Protein AF-A0A2E1NWL7-F1 (afdb_monomer)

Mean predicted aligned error: 21.28 Å

Foldseek 3Di:
DDDVVVVVVPCVPVVDDPVVPVPVVVVVVVVVVVVVVVVVVVVVVVVVVVPDPPPPPPPPPPPPPCPPDPPCVVVVVCPPHDPPDDPPPPPVPAAADPFQKAFADWDDDPDLQRGWTWIAHPVRDTDIDGAQDADPPGWGFHDTDDFWTWIHDVNGIHIYGHDPPPPPPCVPPPPDPPDPVVVVVVVVVVVVVVVVVVVD

Structure (mmCIF, N/CA/C/O backbone):
data_AF-A0A2E1NWL7-F1
#
_entry.id   AF-A0A2E1NWL7-F1
#
loop_
_atom_site.group_PDB
_atom_site.id
_atom_site.type_symbol
_atom_site.label_atom_id
_atom_site.label_alt_id
_atom_site.label_comp_id
_atom_site.label_asym_id
_atom_site.label_entity_id
_atom_site.label_seq_id
_atom_site.pdbx_PDB_ins_code
_atom_site.Cartn_x
_atom_site.Cartn_y
_atom_site.Cartn_z
_atom_site.occupancy
_atom_site.B_iso_or_equiv
_atom_site.auth_seq_id
_atom_site.auth_comp_id
_atom_site.auth_asym_id
_atom_site.auth_atom_id
_atom_site.pdbx_PDB_model_num
ATOM 1 N N . MET A 1 1 ? 110.810 1.310 67.407 1.00 57.12 1 MET A N 1
ATOM 2 C CA . MET A 1 1 ? 109.348 1.532 67.497 1.00 57.12 1 MET A CA 1
ATOM 3 C C . MET A 1 1 ? 109.104 3.031 67.416 1.00 57.12 1 MET A C 1
ATOM 5 O O . MET A 1 1 ? 109.168 3.708 68.427 1.00 57.12 1 MET A O 1
ATOM 9 N N . SER A 1 2 ? 109.014 3.578 66.203 1.00 58.03 2 SER A N 1
ATOM 10 C CA . SER A 1 2 ? 109.292 5.006 65.992 1.00 58.03 2 SER A CA 1
ATOM 11 C C . SER A 1 2 ? 108.093 5.721 65.377 1.00 58.03 2 SER A C 1
ATOM 13 O O . SER A 1 2 ? 107.666 5.340 64.290 1.00 58.03 2 SER A O 1
ATOM 15 N N . MET A 1 3 ? 107.551 6.682 66.140 1.00 54.31 3 MET A N 1
ATOM 16 C CA . MET A 1 3 ? 106.538 7.743 65.927 1.00 54.31 3 MET A CA 1
ATOM 17 C C . MET A 1 3 ? 105.373 7.523 64.939 1.00 54.31 3 MET A C 1
ATOM 19 O O . MET A 1 3 ? 104.227 7.820 65.266 1.00 54.31 3 MET A O 1
ATOM 23 N N . LYS A 1 4 ? 105.619 6.932 63.770 1.00 65.56 4 LYS A N 1
ATOM 24 C CA . LYS A 1 4 ? 104.623 6.602 62.740 1.00 65.56 4 LYS A CA 1
ATOM 25 C C . LYS A 1 4 ? 103.539 5.649 63.252 1.00 65.56 4 LYS A C 1
ATOM 27 O O . LYS A 1 4 ? 102.372 5.818 62.926 1.00 65.56 4 LYS A O 1
ATOM 32 N N . VAL A 1 5 ? 103.900 4.693 64.113 1.00 70.38 5 VAL A N 1
ATOM 33 C CA . VAL A 1 5 ? 102.949 3.710 64.676 1.00 70.38 5 VAL A CA 1
ATOM 34 C C . VAL A 1 5 ? 102.124 4.299 65.831 1.00 70.38 5 VAL A C 1
ATOM 36 O O . VAL A 1 5 ? 100.993 3.873 66.052 1.00 70.38 5 VAL A O 1
ATOM 39 N N . LEU A 1 6 ? 102.647 5.315 66.532 1.00 63.22 6 LEU A N 1
ATOM 40 C CA . LEU A 1 6 ? 101.901 6.053 67.556 1.00 63.22 6 LEU A CA 1
ATOM 41 C C . LEU A 1 6 ? 100.910 7.038 66.907 1.00 63.22 6 LEU A C 1
ATOM 43 O O . LEU A 1 6 ? 99.765 7.104 67.342 1.00 63.22 6 LEU A O 1
ATOM 47 N N . MET A 1 7 ? 101.291 7.690 65.799 1.00 67.25 7 MET A N 1
ATOM 48 C CA . MET A 1 7 ? 100.382 8.526 64.999 1.00 67.25 7 MET A CA 1
ATOM 49 C C . MET A 1 7 ? 99.270 7.728 64.308 1.00 67.25 7 MET A C 1
ATOM 51 O O . MET A 1 7 ? 98.129 8.184 64.267 1.00 67.25 7 MET A O 1
ATOM 55 N N . LEU A 1 8 ? 99.553 6.508 63.838 1.00 66.19 8 LEU A N 1
ATOM 56 C CA . LEU A 1 8 ? 98.528 5.660 63.218 1.00 66.19 8 LEU A CA 1
ATOM 57 C C . LEU A 1 8 ? 97.475 5.182 64.234 1.00 66.19 8 LEU A C 1
ATOM 59 O O . LEU A 1 8 ? 96.308 5.009 63.889 1.00 66.19 8 LEU A O 1
ATOM 63 N N . LYS A 1 9 ? 97.870 5.032 65.507 1.00 65.69 9 LYS A N 1
ATOM 64 C CA . LYS A 1 9 ? 96.957 4.710 66.615 1.00 65.69 9 LYS A CA 1
ATOM 65 C C . LYS A 1 9 ? 96.153 5.919 67.115 1.00 65.69 9 LYS A C 1
ATOM 67 O O . LYS A 1 9 ? 95.132 5.717 67.767 1.00 65.69 9 LYS A O 1
ATOM 72 N N . GLN A 1 10 ? 96.574 7.151 66.809 1.00 60.97 10 GLN A N 1
ATOM 73 C CA . GLN A 1 10 ? 95.973 8.367 67.365 1.00 60.97 10 GLN A CA 1
ATOM 74 C C . GLN A 1 10 ? 94.801 8.946 66.547 1.00 60.97 10 GLN A C 1
ATOM 76 O O . GLN A 1 10 ? 93.955 9.595 67.151 1.00 60.97 10 GLN A O 1
ATOM 81 N N . LEU A 1 11 ? 94.653 8.684 65.237 1.00 53.28 11 LEU A N 1
ATOM 82 C CA . LEU A 1 11 ? 93.535 9.265 64.449 1.00 53.28 11 LEU A CA 1
ATOM 83 C C . LEU A 1 11 ? 92.589 8.259 63.783 1.00 53.28 11 LEU A C 1
ATOM 85 O O . LEU A 1 11 ? 91.504 8.633 63.351 1.00 53.28 11 LEU A O 1
ATOM 89 N N . LEU A 1 12 ? 92.863 6.958 63.890 1.00 60.34 12 LEU A N 1
ATOM 90 C CA . LEU A 1 12 ? 91.803 5.951 63.735 1.00 60.34 12 LEU A CA 1
ATOM 91 C C . LEU A 1 12 ? 90.669 6.137 64.779 1.00 60.34 12 LEU A C 1
ATOM 93 O O . LEU A 1 12 ? 89.575 5.610 64.614 1.00 60.34 12 LEU A O 1
ATOM 97 N N . LYS A 1 13 ? 90.906 6.931 65.838 1.00 57.69 13 LYS A N 1
ATOM 98 C CA . LYS A 1 13 ? 89.946 7.264 66.904 1.00 57.69 13 LYS A CA 1
ATOM 99 C C . LYS A 1 13 ? 89.020 8.456 66.589 1.00 57.69 13 LYS A C 1
ATOM 101 O O . LYS A 1 13 ? 88.170 8.771 67.416 1.00 57.69 13 LYS A O 1
ATOM 106 N N . LEU A 1 14 ? 89.144 9.096 65.418 1.00 45.41 14 LEU A N 1
ATOM 107 C CA . LEU A 1 14 ? 88.197 10.130 64.957 1.00 45.41 14 LEU A CA 1
ATOM 108 C C . LEU A 1 14 ? 87.203 9.631 63.893 1.00 45.41 14 LEU A C 1
ATOM 110 O O . LEU A 1 14 ? 86.479 10.416 63.291 1.00 45.41 14 LEU A O 1
ATOM 114 N N . ILE A 1 15 ? 87.085 8.312 63.733 1.00 49.25 15 ILE A N 1
ATOM 115 C CA . ILE A 1 15 ? 85.848 7.653 63.293 1.00 49.25 15 ILE A CA 1
ATOM 116 C C . ILE A 1 15 ? 84.923 7.673 64.521 1.00 49.25 15 ILE A C 1
ATOM 118 O O . ILE A 1 15 ? 84.842 6.709 65.276 1.00 49.25 15 ILE A O 1
ATOM 122 N N . GLY A 1 16 ? 84.382 8.851 64.843 1.00 53.44 16 GLY A N 1
ATOM 123 C CA . GLY A 1 16 ? 83.996 9.135 66.228 1.00 53.44 16 GLY A CA 1
ATOM 124 C C . GLY A 1 16 ? 82.929 10.193 66.450 1.00 53.44 16 GLY A C 1
ATOM 125 O O . GLY A 1 16 ? 82.696 10.536 67.597 1.00 53.44 16 GLY A O 1
ATOM 126 N N . THR A 1 17 ? 82.243 10.659 65.412 1.00 53.44 17 THR A N 1
ATOM 127 C CA . THR A 1 17 ? 80.851 11.114 65.513 1.00 53.44 17 THR A CA 1
ATOM 128 C C . THR A 1 17 ? 80.162 10.718 64.220 1.00 53.44 17 THR A C 1
ATOM 130 O O . THR A 1 17 ? 80.053 11.467 63.255 1.00 53.44 17 THR A O 1
ATOM 133 N N . ALA A 1 18 ? 79.646 9.489 64.228 1.00 53.81 18 ALA A N 1
ATOM 134 C CA . ALA A 1 18 ? 78.371 9.243 63.588 1.00 53.81 18 ALA A CA 1
ATOM 135 C C . ALA A 1 18 ? 77.470 10.432 63.942 1.00 53.81 18 ALA A C 1
ATOM 137 O O . ALA A 1 18 ? 77.287 10.721 65.131 1.00 53.81 18 ALA A O 1
ATOM 138 N N . SER A 1 19 ? 76.959 11.152 62.943 1.00 54.25 19 SER A N 1
ATOM 139 C CA . SER A 1 19 ? 75.862 12.074 63.184 1.00 54.25 19 SER A CA 1
ATOM 140 C C . SER A 1 19 ? 74.706 11.218 63.707 1.00 54.25 19 SER A C 1
ATOM 142 O O . SER A 1 19 ? 73.936 10.648 62.937 1.00 54.25 19 SER A O 1
ATOM 144 N N . ARG A 1 20 ? 74.627 11.075 65.038 1.00 60.16 20 ARG A N 1
ATOM 145 C CA . ARG A 1 20 ? 73.576 10.406 65.827 1.00 60.16 20 ARG A CA 1
ATOM 146 C C . ARG A 1 20 ? 72.255 11.176 65.756 1.00 60.16 20 ARG A C 1
ATOM 148 O O . ARG A 1 20 ? 71.522 11.289 66.726 1.00 60.16 20 ARG A O 1
ATOM 155 N N . GLN A 1 21 ? 71.977 11.738 64.595 1.00 61.88 21 GLN A N 1
ATOM 156 C CA . GLN A 1 21 ? 70.706 12.302 64.224 1.00 61.88 21 GLN A CA 1
ATOM 157 C C . GLN A 1 21 ? 70.341 11.542 62.948 1.00 61.88 21 GLN A C 1
ATOM 159 O O . GLN A 1 21 ? 70.712 11.988 61.858 1.00 61.88 21 GLN A O 1
ATOM 164 N N . PRO A 1 22 ? 69.676 10.368 63.055 1.00 63.28 22 PRO A N 1
ATOM 165 C CA . PRO A 1 22 ? 69.203 9.632 61.877 1.00 63.28 22 PRO A CA 1
ATOM 166 C C . PRO A 1 22 ? 68.381 10.541 60.953 1.00 63.28 22 PRO A C 1
ATOM 168 O O . PRO A 1 22 ? 68.328 10.317 59.752 1.00 63.28 22 PRO A O 1
ATOM 171 N N . VAL A 1 23 ? 67.832 11.621 61.512 1.00 69.38 23 VAL A N 1
ATOM 172 C CA . VAL A 1 23 ? 67.105 12.688 60.835 1.00 69.38 23 VAL A CA 1
ATOM 173 C C . VAL A 1 23 ? 67.876 13.315 59.664 1.00 69.38 23 VAL A C 1
ATOM 175 O O . VAL A 1 23 ? 67.283 13.449 58.604 1.00 69.38 23 VAL A O 1
ATOM 178 N N . PHE A 1 24 ? 69.168 13.661 59.772 1.00 68.69 24 PHE A N 1
ATOM 179 C CA . PHE A 1 24 ? 69.880 14.320 58.653 1.00 68.69 24 PHE A CA 1
ATOM 180 C C . PHE A 1 24 ? 70.254 13.353 57.526 1.00 68.69 24 PHE A C 1
ATOM 182 O O . PHE A 1 24 ? 70.193 13.720 56.355 1.00 68.69 24 PHE A O 1
ATOM 189 N N . VAL A 1 25 ? 70.608 12.112 57.875 1.00 74.44 25 VAL A N 1
ATOM 190 C CA . VAL A 1 25 ? 70.906 11.050 56.899 1.00 74.44 25 VAL A CA 1
ATOM 191 C C . VAL A 1 25 ? 69.626 10.604 56.189 1.00 74.44 25 VAL A C 1
ATOM 193 O O . VAL A 1 25 ? 69.625 10.413 54.978 1.00 74.44 25 VAL A O 1
ATOM 196 N N . ALA A 1 26 ? 68.516 10.500 56.923 1.00 69.00 26 ALA A N 1
ATOM 197 C CA . ALA A 1 26 ? 67.206 10.233 56.343 1.00 69.00 26 ALA A CA 1
ATOM 198 C C . ALA A 1 26 ? 66.727 11.405 55.474 1.00 69.00 26 ALA A C 1
ATOM 200 O O . ALA A 1 26 ? 66.233 11.181 54.374 1.00 69.00 26 ALA A O 1
ATOM 201 N N . ALA A 1 27 ? 66.914 12.653 55.916 1.00 70.62 27 ALA A N 1
ATOM 202 C CA . ALA A 1 27 ? 66.517 13.832 55.151 1.00 70.62 27 ALA A CA 1
ATOM 203 C C . ALA A 1 27 ? 67.292 13.955 53.832 1.00 70.62 27 ALA A C 1
ATOM 205 O O . ALA A 1 27 ? 66.678 14.196 52.794 1.00 70.62 27 ALA A O 1
ATOM 206 N N . SER A 1 28 ? 68.613 13.738 53.831 1.00 73.00 28 SER A N 1
ATOM 207 C CA . SER A 1 28 ? 69.389 13.751 52.586 1.00 73.00 28 SER A CA 1
ATOM 208 C C . SER A 1 28 ? 68.983 12.601 51.661 1.00 73.00 28 SER A C 1
ATOM 210 O O . SER A 1 28 ? 68.765 12.839 50.475 1.00 73.00 28 SER A O 1
ATOM 212 N N . ALA A 1 29 ? 68.773 11.391 52.192 1.00 75.19 29 ALA A N 1
ATOM 213 C CA . ALA A 1 29 ? 68.279 10.254 51.414 1.00 75.19 29 ALA A CA 1
ATOM 214 C C . ALA A 1 29 ? 66.904 10.523 50.773 1.00 75.19 29 ALA A C 1
ATOM 216 O O . ALA A 1 29 ? 66.700 10.180 49.610 1.00 75.19 29 ALA A O 1
ATOM 217 N N . LEU A 1 30 ? 65.984 11.187 51.483 1.00 76.31 30 LEU A N 1
ATOM 218 C CA . LEU A 1 30 ? 64.675 11.583 50.948 1.00 76.31 30 LEU A CA 1
ATOM 219 C C . LEU A 1 30 ? 64.793 12.641 49.843 1.00 76.31 30 LEU A C 1
ATOM 221 O O . LEU A 1 30 ? 64.087 12.555 48.840 1.00 76.31 30 LEU A O 1
ATOM 225 N N . ILE A 1 31 ? 65.705 13.608 49.988 1.00 82.81 31 ILE A N 1
ATOM 226 C CA . ILE A 1 31 ? 65.960 14.621 48.954 1.00 82.81 31 ILE A CA 1
ATOM 227 C C . ILE A 1 31 ? 66.545 13.963 47.700 1.00 82.81 31 ILE A C 1
ATOM 229 O O . ILE A 1 31 ? 66.060 14.226 46.602 1.00 82.81 31 ILE A O 1
ATOM 233 N N . PHE A 1 32 ? 67.525 13.065 47.846 1.00 83.44 32 PHE A N 1
ATOM 234 C CA . PHE A 1 32 ? 68.094 12.329 46.712 1.00 83.44 32 PHE A CA 1
ATOM 235 C C . PHE A 1 32 ? 67.070 11.408 46.044 1.00 83.44 32 PHE A C 1
ATOM 237 O O . PHE A 1 32 ? 67.026 11.346 44.817 1.00 83.44 32 PHE A O 1
ATOM 244 N N . ALA A 1 33 ? 66.213 10.737 46.818 1.00 79.75 33 ALA A N 1
ATOM 245 C CA . ALA A 1 33 ? 65.135 9.915 46.275 1.00 79.75 33 ALA A CA 1
ATOM 246 C C . ALA A 1 33 ? 64.114 10.760 45.496 1.00 79.75 33 ALA A C 1
ATOM 248 O O . ALA A 1 33 ? 63.728 10.384 44.392 1.00 79.75 33 ALA A O 1
ATOM 249 N N . SER A 1 34 ? 63.733 11.926 46.026 1.00 80.88 34 SER A N 1
ATOM 250 C CA . SER A 1 34 ? 62.822 12.861 45.357 1.00 80.88 34 SER A CA 1
ATOM 251 C C . SER A 1 34 ? 63.426 13.429 44.069 1.00 80.88 34 SER A C 1
ATOM 253 O O . SER A 1 34 ? 62.772 13.439 43.025 1.00 80.88 34 SER A O 1
ATOM 255 N N . PHE A 1 35 ? 64.705 13.820 44.097 1.00 88.75 35 PHE A N 1
ATOM 256 C CA . PHE A 1 35 ? 65.419 14.273 42.901 1.00 88.75 35 PHE A CA 1
ATOM 257 C C . PHE A 1 35 ? 65.552 13.163 41.857 1.00 88.75 35 PHE A C 1
ATOM 259 O O . PHE A 1 35 ? 65.316 13.416 40.680 1.00 88.75 35 PHE A O 1
ATOM 266 N N . SER A 1 36 ? 65.868 11.933 42.272 1.00 87.62 36 SER A N 1
ATOM 267 C CA . SER A 1 36 ? 65.961 10.776 41.375 1.00 87.62 36 SER A CA 1
ATOM 268 C C . SER A 1 36 ? 64.612 10.466 40.723 1.00 87.62 36 SER A C 1
ATOM 270 O O . SER A 1 36 ? 64.539 10.306 39.507 1.00 87.62 36 SER A O 1
ATOM 272 N N . LEU A 1 37 ? 63.525 10.489 41.502 1.00 87.31 37 LEU A N 1
ATOM 273 C CA . LEU A 1 37 ? 62.169 10.288 40.994 1.00 87.31 37 LEU A CA 1
ATOM 274 C C . LEU A 1 37 ? 61.764 11.397 40.015 1.00 87.31 37 LEU A C 1
ATOM 276 O O . LEU A 1 37 ? 61.209 11.107 38.961 1.00 87.31 37 LEU A O 1
ATOM 280 N N . THR A 1 38 ? 62.075 12.654 40.339 1.00 90.12 38 THR A N 1
ATOM 281 C CA . THR A 1 38 ? 61.726 13.810 39.501 1.00 90.12 38 THR A CA 1
ATOM 282 C C . THR A 1 38 ? 62.521 13.809 38.196 1.00 90.12 38 THR A C 1
ATOM 284 O O . THR A 1 38 ? 61.952 14.042 37.131 1.00 90.12 38 THR A O 1
ATOM 287 N N . LEU A 1 39 ? 63.819 13.490 38.251 1.00 89.69 39 LEU A N 1
ATOM 288 C CA . LEU A 1 39 ? 64.664 13.364 37.061 1.00 89.69 39 LEU A CA 1
ATOM 289 C C . LEU A 1 39 ? 64.223 12.184 36.186 1.00 89.69 39 LEU A C 1
ATOM 291 O O . LEU A 1 39 ? 64.127 12.330 34.969 1.00 89.69 39 LEU A O 1
ATOM 295 N N . TRP A 1 40 ? 63.897 11.040 36.791 1.00 88.06 40 TRP A N 1
ATOM 296 C CA . TRP A 1 40 ? 63.446 9.857 36.059 1.00 88.06 40 TRP A CA 1
ATOM 297 C C . TRP A 1 40 ? 62.065 10.065 35.415 1.00 88.06 40 TRP A C 1
ATOM 299 O O . TRP A 1 40 ? 61.882 9.776 34.233 1.00 88.06 40 TRP A O 1
ATOM 309 N N . ALA A 1 41 ? 61.117 10.662 36.144 1.00 86.75 41 ALA A N 1
ATOM 310 C CA . ALA A 1 41 ? 59.800 11.023 35.617 1.00 86.75 41 ALA A CA 1
ATOM 311 C C . ALA A 1 41 ? 59.882 12.105 34.526 1.00 86.75 41 ALA A C 1
ATOM 313 O O . ALA A 1 41 ? 59.137 12.049 33.549 1.00 86.75 41 ALA A O 1
ATOM 314 N N . GLY A 1 42 ? 60.809 13.061 34.654 1.00 87.06 42 GLY A N 1
ATOM 315 C CA . GLY A 1 42 ? 61.051 14.092 33.644 1.00 87.06 42 GLY A CA 1
ATOM 316 C C . GLY A 1 42 ? 61.527 13.520 32.306 1.00 87.06 42 GLY A C 1
ATOM 317 O O . GLY A 1 42 ? 61.066 13.965 31.257 1.00 87.06 42 GLY A O 1
ATOM 318 N N . ILE A 1 43 ? 62.385 12.493 32.329 1.00 87.94 43 ILE A N 1
ATOM 319 C CA . ILE A 1 43 ? 62.835 11.787 31.115 1.00 87.94 43 ILE A CA 1
ATOM 320 C C . ILE A 1 43 ? 61.658 11.079 30.428 1.00 87.94 43 ILE A C 1
ATOM 322 O O . ILE A 1 43 ? 61.518 11.164 29.207 1.00 87.94 43 ILE A O 1
ATOM 326 N N . LEU A 1 44 ? 60.773 10.440 31.203 1.00 86.62 44 LEU A N 1
ATOM 327 C CA . LEU A 1 44 ? 59.564 9.801 30.675 1.00 86.62 44 LEU A CA 1
ATOM 328 C C . LEU A 1 44 ? 58.629 10.845 30.044 1.00 86.62 44 LEU A C 1
ATOM 330 O O . LEU A 1 44 ? 58.210 10.686 28.897 1.00 86.62 44 LEU A O 1
ATOM 334 N N . LEU A 1 45 ? 58.376 11.955 30.741 1.00 85.50 45 LEU A N 1
ATOM 335 C CA . LEU A 1 45 ? 57.549 13.048 30.232 1.00 85.50 45 LEU A CA 1
ATOM 336 C C . LEU A 1 45 ? 58.108 13.611 28.917 1.00 85.50 45 LEU A C 1
ATOM 338 O O . LEU A 1 45 ? 57.357 13.766 27.959 1.00 85.50 45 LEU A O 1
ATOM 342 N N . LEU A 1 46 ? 59.418 13.866 28.840 1.00 85.12 46 LEU A N 1
ATOM 343 C CA . LEU A 1 46 ? 60.053 14.398 27.633 1.00 85.12 46 LEU A CA 1
ATOM 344 C C . LEU A 1 46 ? 59.969 13.415 26.454 1.00 85.12 46 LEU A C 1
ATOM 346 O O . LEU A 1 46 ? 59.735 13.841 25.323 1.00 85.12 46 LEU A O 1
ATOM 350 N N . SER A 1 47 ? 60.080 12.107 26.715 1.00 79.56 47 SER A N 1
ATOM 351 C CA . SER A 1 47 ? 59.895 11.075 25.686 1.00 79.56 47 SER A CA 1
ATOM 352 C C . SER A 1 47 ? 58.470 11.046 25.120 1.00 79.56 47 SER A C 1
ATOM 354 O O . SER A 1 47 ? 58.307 10.820 23.926 1.00 79.56 47 SER A O 1
ATOM 356 N N . ALA A 1 48 ? 57.450 11.362 25.928 1.00 79.50 48 ALA A N 1
ATOM 357 C CA . ALA A 1 48 ? 56.066 11.461 25.462 1.00 79.50 48 ALA A CA 1
ATOM 358 C C . ALA A 1 48 ? 55.835 12.691 24.567 1.00 79.50 48 ALA A C 1
ATOM 360 O O . ALA A 1 48 ? 55.092 12.602 23.595 1.00 79.50 48 ALA A O 1
ATOM 361 N N . MET A 1 49 ? 56.505 13.816 24.849 1.00 81.81 49 MET A N 1
ATOM 362 C CA . MET A 1 49 ? 56.440 15.013 23.992 1.00 81.81 49 MET A CA 1
ATOM 363 C C . MET A 1 49 ? 57.156 14.799 22.651 1.00 81.81 49 MET A C 1
ATOM 365 O O . MET A 1 49 ? 56.742 15.342 21.631 1.00 81.81 49 MET A O 1
ATOM 369 N N . ALA A 1 50 ? 58.243 14.021 22.659 1.00 79.62 50 ALA A N 1
ATOM 370 C CA . ALA A 1 50 ? 59.027 13.687 21.471 1.00 79.62 50 ALA A CA 1
ATOM 371 C C . ALA A 1 50 ? 58.488 12.465 20.706 1.00 79.62 50 ALA A C 1
ATOM 373 O O . ALA A 1 50 ? 58.989 12.151 19.624 1.00 79.62 50 ALA A O 1
ATOM 374 N N . TYR A 1 51 ? 57.469 11.781 21.239 1.00 79.00 51 TYR A N 1
ATOM 375 C CA . TYR A 1 51 ? 56.796 10.685 20.557 1.00 79.00 51 TYR A CA 1
ATOM 376 C C . TYR A 1 51 ? 55.913 11.248 19.444 1.00 79.00 51 TYR A C 1
ATOM 378 O O . TYR A 1 51 ? 54.709 11.454 19.590 1.00 79.00 51 TYR A O 1
ATOM 386 N N . THR A 1 52 ? 56.534 11.505 18.301 1.00 74.25 52 THR A N 1
ATOM 387 C CA . THR A 1 52 ? 55.795 11.568 17.047 1.00 74.25 52 THR A CA 1
ATOM 388 C C . THR A 1 52 ? 55.592 10.124 16.603 1.00 74.25 52 THR A C 1
ATOM 390 O O . THR A 1 52 ? 56.582 9.429 16.371 1.00 74.25 52 THR A O 1
ATOM 393 N N . PRO A 1 53 ? 54.351 9.604 16.548 1.00 74.12 53 PRO A N 1
ATOM 394 C CA . PRO A 1 53 ? 54.144 8.319 15.914 1.00 74.12 53 PRO A CA 1
ATOM 395 C C . PRO A 1 53 ? 54.595 8.491 14.469 1.00 74.12 53 PRO A C 1
ATOM 397 O O . PRO A 1 53 ? 54.060 9.332 13.740 1.00 74.12 53 PRO A O 1
ATOM 400 N N . GLU A 1 54 ? 55.594 7.716 14.066 1.00 61.84 54 GLU A N 1
ATOM 401 C CA . GLU A 1 54 ? 55.908 7.530 12.662 1.00 61.84 54 GLU A CA 1
ATOM 402 C C . GLU A 1 54 ? 54.704 6.795 12.068 1.00 61.84 54 GLU A C 1
ATOM 404 O O . GLU A 1 54 ? 54.623 5.569 12.041 1.00 61.84 54 GLU A O 1
ATOM 409 N N . ILE A 1 55 ? 53.673 7.565 11.698 1.00 63.75 55 ILE A N 1
ATOM 410 C CA . ILE A 1 55 ? 52.631 7.095 10.798 1.00 63.75 55 ILE A CA 1
ATOM 411 C C . ILE A 1 55 ? 53.435 6.674 9.581 1.00 63.75 55 ILE A C 1
ATOM 413 O O . ILE A 1 55 ? 53.981 7.551 8.908 1.00 63.75 55 ILE A O 1
ATOM 417 N N . ASN A 1 56 ? 53.563 5.365 9.355 1.00 65.88 56 ASN A N 1
ATOM 418 C CA . ASN A 1 56 ? 54.181 4.807 8.163 1.00 65.88 56 ASN A CA 1
ATOM 419 C C . ASN A 1 56 ? 53.342 5.255 6.963 1.00 65.88 56 ASN A C 1
ATOM 421 O O . ASN A 1 56 ? 52.478 4.537 6.464 1.00 65.88 56 ASN A O 1
ATOM 425 N N . ARG A 1 57 ? 53.539 6.505 6.550 1.00 61.78 57 ARG A N 1
ATOM 426 C CA . ARG A 1 57 ? 53.155 7.008 5.252 1.00 61.78 57 ARG A CA 1
ATOM 427 C C . ARG A 1 57 ? 54.274 6.527 4.358 1.00 61.78 57 ARG A C 1
ATOM 429 O O . ARG A 1 57 ? 55.197 7.274 4.039 1.00 61.78 57 ARG A O 1
ATOM 436 N N . GLU A 1 58 ? 54.184 5.243 4.011 1.00 65.38 58 GLU A N 1
ATOM 437 C CA . GLU A 1 58 ? 54.701 4.752 2.742 1.00 65.38 58 GLU A CA 1
ATOM 438 C C . GLU A 1 58 ? 54.465 5.888 1.738 1.00 65.38 58 GLU A C 1
ATOM 440 O O . GLU A 1 58 ? 53.334 6.399 1.707 1.00 65.38 58 GLU A O 1
ATOM 445 N N . PRO A 1 59 ? 55.487 6.384 1.014 1.00 58.25 59 PRO A N 1
ATOM 446 C CA . PRO A 1 59 ? 55.248 7.411 0.017 1.00 58.25 59 PRO A CA 1
ATOM 447 C C . PRO A 1 59 ? 54.103 6.887 -0.830 1.00 58.25 59 PRO A C 1
ATOM 449 O O . PRO A 1 59 ? 54.210 5.787 -1.377 1.00 58.25 59 PRO A O 1
ATOM 452 N N . GLU A 1 60 ? 52.986 7.615 -0.843 1.00 54.81 60 GLU A N 1
ATOM 453 C CA . GLU A 1 60 ? 51.878 7.297 -1.716 1.00 54.81 60 GLU A CA 1
ATOM 454 C C . GLU A 1 60 ? 52.486 7.241 -3.117 1.00 54.81 60 GLU A C 1
ATOM 456 O O . GLU A 1 60 ? 52.655 8.252 -3.802 1.00 54.81 60 GLU A O 1
ATOM 461 N N . ARG A 1 61 ? 52.790 6.024 -3.592 1.00 52.94 61 ARG A N 1
ATOM 462 C CA . ARG A 1 61 ? 52.446 5.705 -4.961 1.00 52.94 61 ARG A CA 1
ATOM 463 C C . ARG A 1 61 ? 51.012 6.165 -5.018 1.00 52.94 61 ARG A C 1
ATOM 465 O O . ARG A 1 61 ? 50.176 5.597 -4.321 1.00 52.94 61 ARG A O 1
ATOM 472 N N . GLN A 1 62 ? 50.792 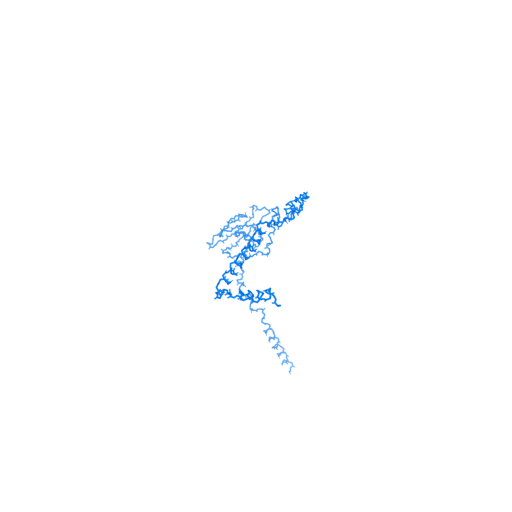7.243 -5.757 1.00 50.31 62 GLN A N 1
ATOM 473 C CA . GLN A 1 62 ? 49.487 7.741 -6.131 1.00 50.31 62 GLN A CA 1
ATOM 474 C C . GLN A 1 62 ? 48.808 6.623 -6.928 1.00 50.31 62 GLN A C 1
ATOM 476 O O . GLN A 1 62 ? 48.662 6.677 -8.142 1.00 50.31 62 GLN A O 1
ATOM 481 N N . GLN A 1 63 ? 48.436 5.547 -6.245 1.00 55.38 63 GLN A N 1
ATOM 482 C CA . GLN A 1 63 ? 47.343 4.696 -6.617 1.00 55.38 63 GLN A CA 1
ATOM 483 C C . GLN A 1 63 ? 46.149 5.515 -6.198 1.00 55.38 63 GLN A C 1
ATOM 485 O O . GLN A 1 63 ? 45.628 5.390 -5.097 1.00 55.38 63 GLN A O 1
ATOM 490 N N . THR A 1 64 ? 45.838 6.459 -7.075 1.00 54.97 64 THR A N 1
ATOM 491 C CA . THR A 1 64 ? 44.542 7.068 -7.246 1.00 54.97 64 THR A CA 1
ATOM 492 C C . THR A 1 64 ? 43.471 6.154 -6.643 1.00 54.97 64 THR A C 1
ATOM 494 O O . THR A 1 64 ? 43.065 5.177 -7.271 1.00 54.97 64 THR A O 1
ATOM 497 N N . ILE A 1 65 ? 43.025 6.435 -5.414 1.00 55.59 65 ILE A N 1
ATOM 498 C CA . ILE A 1 65 ? 41.873 5.757 -4.802 1.00 55.59 65 ILE A CA 1
ATOM 499 C C . ILE A 1 65 ? 40.610 6.332 -5.464 1.00 55.59 65 ILE A C 1
ATOM 501 O O . ILE A 1 65 ? 39.706 6.824 -4.805 1.00 55.59 65 ILE A O 1
ATOM 505 N N . ASN A 1 66 ? 40.553 6.309 -6.799 1.00 57.44 66 ASN A N 1
ATOM 506 C CA . ASN A 1 66 ? 39.381 6.730 -7.567 1.00 57.44 66 ASN A CA 1
ATOM 507 C C . ASN A 1 66 ? 38.603 5.527 -8.112 1.00 57.44 66 ASN A C 1
ATOM 509 O O . ASN A 1 66 ? 37.776 5.698 -9.000 1.00 57.44 66 ASN A O 1
ATOM 513 N N . SER A 1 67 ? 38.848 4.302 -7.632 1.00 59.75 67 SER A N 1
ATOM 514 C CA . SER A 1 67 ? 38.209 3.132 -8.255 1.00 59.75 67 SER A CA 1
ATOM 515 C C . SER A 1 67 ? 37.982 1.904 -7.375 1.00 59.75 67 SER A C 1
ATOM 517 O O . SER A 1 67 ? 37.541 0.887 -7.899 1.00 59.75 67 SER A O 1
ATOM 519 N N . ILE A 1 68 ? 38.220 1.944 -6.058 1.00 61.72 68 ILE A N 1
ATOM 520 C CA . ILE A 1 68 ? 37.895 0.768 -5.217 1.00 61.72 68 ILE A CA 1
ATOM 521 C C . ILE A 1 68 ? 36.396 0.718 -4.887 1.00 61.72 68 ILE A C 1
ATOM 523 O O . ILE A 1 68 ? 35.824 -0.349 -4.682 1.00 61.72 68 ILE A O 1
ATOM 527 N N . VAL A 1 69 ? 35.737 1.876 -4.893 1.00 68.44 69 VAL A N 1
ATOM 528 C CA . VAL A 1 69 ? 34.292 1.990 -4.729 1.00 68.44 69 VAL A CA 1
ATOM 529 C C . VAL A 1 69 ? 33.779 2.956 -5.788 1.00 68.44 69 VAL A C 1
ATOM 531 O O . VAL A 1 69 ? 33.636 4.150 -5.547 1.00 68.44 69 VAL A O 1
ATOM 534 N N . SER A 1 70 ? 33.561 2.447 -7.000 1.00 71.75 70 SER A N 1
ATOM 535 C CA . SER A 1 70 ? 32.910 3.221 -8.054 1.00 71.75 70 SER A CA 1
ATOM 536 C C . SER A 1 70 ? 31.474 3.524 -7.631 1.00 71.75 70 SER A C 1
ATOM 538 O O . SER A 1 70 ? 30.647 2.618 -7.503 1.00 71.75 70 SER A O 1
ATOM 540 N N . THR A 1 71 ? 31.176 4.802 -7.419 1.00 70.50 71 THR A N 1
ATOM 541 C CA . THR A 1 71 ? 29.829 5.324 -7.154 1.00 70.50 71 THR A CA 1
ATOM 542 C C . THR A 1 71 ? 28.846 4.913 -8.246 1.00 70.50 71 THR A C 1
ATOM 544 O O . THR A 1 71 ? 27.726 4.511 -7.948 1.00 70.50 71 THR A O 1
ATOM 547 N N . GLU A 1 72 ? 29.298 4.867 -9.497 1.00 75.06 72 GLU A N 1
ATOM 548 C CA . GLU A 1 72 ? 28.552 4.370 -10.656 1.00 75.06 72 GLU A CA 1
ATOM 549 C C . GLU A 1 72 ? 28.195 2.884 -10.513 1.00 75.06 72 GLU A C 1
ATOM 551 O O . GLU A 1 72 ? 27.076 2.483 -10.826 1.00 75.06 72 GLU A O 1
ATOM 556 N N . ALA A 1 73 ? 29.107 2.064 -9.977 1.00 74.00 73 ALA A N 1
ATOM 557 C CA . ALA A 1 73 ? 28.861 0.641 -9.744 1.00 74.00 73 ALA A CA 1
ATOM 558 C C . ALA A 1 73 ? 27.939 0.391 -8.540 1.00 74.00 73 ALA A C 1
ATOM 560 O O . ALA A 1 73 ? 27.291 -0.651 -8.474 1.00 74.00 73 ALA A O 1
ATOM 561 N N . ILE A 1 74 ? 27.869 1.315 -7.576 1.00 75.25 74 ILE A N 1
ATOM 562 C CA . ILE A 1 74 ? 26.883 1.257 -6.487 1.00 75.25 74 ILE A CA 1
ATOM 563 C C . ILE A 1 74 ? 25.508 1.686 -7.000 1.00 75.25 74 ILE A C 1
ATOM 565 O O . ILE A 1 74 ? 24.529 0.976 -6.771 1.00 75.25 74 ILE A O 1
ATOM 569 N N . ASN A 1 75 ? 25.443 2.803 -7.721 1.00 77.19 75 ASN A N 1
ATOM 570 C CA . ASN A 1 75 ? 24.193 3.375 -8.214 1.00 77.19 75 ASN A CA 1
ATOM 571 C C . ASN A 1 75 ? 23.532 2.478 -9.274 1.00 77.19 75 ASN A C 1
ATOM 573 O O . ASN A 1 75 ? 22.316 2.314 -9.257 1.00 77.19 75 ASN A O 1
ATOM 577 N N . GLY A 1 76 ? 24.319 1.818 -10.132 1.00 78.38 76 GLY A N 1
ATOM 578 C CA . GLY A 1 76 ? 23.812 0.876 -11.139 1.00 78.38 76 GLY A CA 1
ATOM 579 C C . GLY A 1 76 ? 23.318 -0.469 -10.590 1.00 78.38 76 GLY A C 1
ATOM 580 O O . GLY A 1 76 ? 22.797 -1.278 -11.350 1.00 78.38 76 GLY A O 1
ATOM 581 N N . ARG A 1 77 ? 23.476 -0.742 -9.286 1.00 84.62 77 ARG A N 1
ATOM 582 C CA . ARG A 1 77 ? 23.011 -1.993 -8.654 1.00 84.62 77 ARG A CA 1
ATOM 583 C C . ARG A 1 77 ? 21.613 -1.905 -8.044 1.00 84.62 77 ARG A C 1
ATOM 585 O O . ARG A 1 77 ? 21.159 -2.907 -7.505 1.00 84.62 77 ARG A O 1
ATOM 592 N N . HIS A 1 78 ? 20.947 -0.747 -8.124 1.00 81.94 78 HIS A N 1
ATOM 593 C CA . HIS A 1 78 ? 19.536 -0.565 -7.749 1.00 81.94 78 HIS A CA 1
ATOM 594 C C . HIS A 1 78 ? 19.139 -1.268 -6.436 1.00 81.94 78 HIS A C 1
ATOM 596 O O . HIS A 1 78 ? 18.129 -1.961 -6.366 1.00 81.94 78 HIS A O 1
ATOM 602 N N . PHE A 1 79 ? 19.937 -1.092 -5.374 1.00 82.62 79 PHE A N 1
ATOM 603 C CA . PHE A 1 79 ? 19.753 -1.771 -4.080 1.00 82.62 79 PHE A CA 1
ATOM 604 C C . PHE A 1 79 ? 18.387 -1.531 -3.415 1.00 82.62 79 PHE A C 1
ATOM 606 O O . PHE A 1 79 ? 18.006 -2.272 -2.514 1.00 82.62 79 PHE A O 1
ATOM 613 N N . PHE A 1 80 ? 17.664 -0.502 -3.856 1.00 81.88 80 PHE A N 1
ATOM 614 C CA . PHE A 1 80 ? 16.347 -0.112 -3.355 1.00 81.88 80 PHE A CA 1
ATOM 615 C C . PHE A 1 80 ? 15.250 -0.238 -4.424 1.00 81.88 80 PHE A C 1
ATOM 617 O O . PHE A 1 80 ? 14.150 0.270 -4.230 1.00 81.88 80 PHE A O 1
ATOM 624 N N . GLY A 1 81 ? 15.551 -0.906 -5.543 1.00 71.25 81 GLY A N 1
ATOM 625 C CA . GLY A 1 81 ? 14.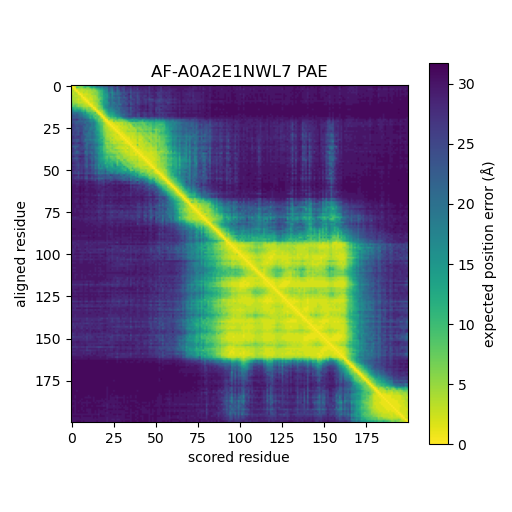685 -0.984 -6.717 1.00 71.25 81 GLY A CA 1
ATOM 626 C C . GLY A 1 81 ? 14.941 0.130 -7.736 1.00 71.25 81 GLY A C 1
ATOM 627 O O . GLY A 1 81 ? 15.685 1.084 -7.489 1.00 71.25 81 GLY A O 1
ATOM 628 N N . GLN A 1 82 ? 14.352 -0.027 -8.920 1.00 77.12 82 GLN A N 1
ATOM 629 C CA . GLN A 1 82 ? 14.313 0.984 -9.975 1.00 77.12 82 GLN A CA 1
ATOM 630 C C . GLN A 1 82 ? 13.004 1.764 -9.853 1.00 77.12 82 GLN A C 1
ATOM 632 O O . GLN A 1 82 ? 11.939 1.164 -9.807 1.00 77.12 82 GLN A O 1
ATOM 637 N N . ALA A 1 83 ? 13.074 3.097 -9.808 1.00 67.25 83 ALA A N 1
ATOM 638 C CA . ALA A 1 83 ? 11.878 3.945 -9.758 1.00 67.25 83 ALA A CA 1
ATOM 639 C C . ALA A 1 83 ? 11.076 3.938 -11.077 1.00 67.25 83 ALA A C 1
ATOM 641 O O . ALA A 1 83 ? 9.940 4.398 -11.094 1.00 67.25 83 ALA A O 1
ATOM 642 N N . ASP A 1 84 ? 11.670 3.421 -12.158 1.00 67.00 84 ASP A N 1
ATOM 643 C CA . ASP A 1 84 ? 11.047 3.306 -13.480 1.00 67.00 84 ASP A CA 1
ATOM 644 C C . ASP A 1 84 ? 10.143 2.067 -13.617 1.00 67.00 84 ASP A C 1
ATOM 646 O O . ASP A 1 84 ? 9.370 1.976 -14.570 1.00 67.00 84 ASP A O 1
ATOM 650 N N . GLU A 1 85 ? 10.205 1.120 -12.673 1.00 63.50 85 GLU A N 1
ATOM 651 C CA . GLU A 1 85 ? 9.245 0.018 -12.599 1.00 63.50 85 GLU A CA 1
ATOM 652 C C . GLU A 1 85 ? 8.116 0.398 -11.639 1.00 63.50 85 GLU A C 1
ATOM 654 O O . GLU A 1 85 ? 8.334 0.582 -10.439 1.00 63.50 85 GLU A O 1
ATOM 659 N N . GLU A 1 86 ? 6.888 0.505 -12.158 1.00 64.31 86 GLU A N 1
ATOM 660 C CA . GLU A 1 86 ? 5.709 0.582 -11.297 1.00 64.31 86 GLU A CA 1
ATOM 661 C C . GLU A 1 86 ? 5.706 -0.650 -10.382 1.00 64.31 86 GLU A C 1
ATOM 663 O O . GLU A 1 86 ? 5.731 -1.782 -10.882 1.00 64.31 86 GLU A O 1
ATOM 668 N N . PRO A 1 87 ? 5.697 -0.467 -9.048 1.00 60.78 87 PRO A N 1
ATOM 669 C CA . PRO A 1 87 ? 5.745 -1.584 -8.128 1.00 60.78 87 PRO A CA 1
ATOM 670 C C . PRO A 1 87 ? 4.547 -2.488 -8.398 1.00 60.78 87 PRO A C 1
ATOM 672 O O . PRO A 1 87 ? 3.394 -2.090 -8.216 1.00 60.78 87 PRO A O 1
ATOM 675 N N . GLN A 1 88 ? 4.824 -3.719 -8.826 1.00 61.19 88 GLN A N 1
ATOM 676 C CA . GLN A 1 88 ? 3.809 -4.755 -8.943 1.00 61.19 88 GLN A CA 1
ATOM 677 C C . GLN A 1 88 ? 3.375 -5.125 -7.526 1.00 61.19 88 GLN A C 1
ATOM 679 O O . GLN A 1 88 ? 3.981 -5.966 -6.861 1.00 61.19 88 GLN A O 1
ATOM 684 N N . VAL A 1 89 ? 2.354 -4.431 -7.025 1.00 64.69 89 VAL A N 1
ATOM 685 C CA . VAL A 1 89 ? 1.722 -4.774 -5.755 1.00 64.69 89 VAL A CA 1
ATOM 686 C C . VAL A 1 89 ? 1.165 -6.186 -5.915 1.00 64.69 89 VAL A C 1
ATOM 688 O O . VAL A 1 89 ? 0.302 -6.422 -6.756 1.00 64.69 89 VAL A O 1
ATOM 691 N N . ILE A 1 90 ? 1.676 -7.133 -5.126 1.00 71.19 90 ILE A N 1
ATOM 692 C CA . ILE A 1 90 ? 1.135 -8.493 -5.064 1.00 71.19 90 ILE A CA 1
ATOM 693 C C . ILE A 1 90 ? -0.207 -8.396 -4.340 1.00 71.19 90 ILE A C 1
ATOM 695 O O . ILE A 1 90 ? -0.268 -8.351 -3.108 1.00 71.19 90 ILE A O 1
ATOM 699 N N . ILE A 1 91 ? -1.282 -8.294 -5.118 1.00 67.94 91 ILE A N 1
ATOM 700 C CA . ILE A 1 91 ? -2.627 -7.995 -4.618 1.00 67.94 91 ILE A CA 1
ATOM 701 C C . ILE A 1 91 ? -3.137 -9.116 -3.697 1.00 67.94 91 ILE A C 1
ATOM 703 O O . ILE A 1 91 ? -3.911 -8.862 -2.773 1.00 67.94 91 ILE A O 1
ATOM 707 N N . GLU A 1 92 ? -2.674 -10.352 -3.889 1.00 71.88 92 GLU A N 1
ATOM 708 C CA . GLU A 1 92 ? -3.111 -11.520 -3.117 1.00 71.88 92 GLU A CA 1
ATOM 709 C C . GLU A 1 92 ? -2.680 -11.499 -1.642 1.00 71.88 92 GLU A C 1
ATOM 711 O O . GLU A 1 92 ? -3.310 -12.168 -0.823 1.00 71.88 92 GLU A O 1
ATOM 716 N N . ALA A 1 93 ? -1.631 -10.750 -1.288 1.00 76.94 93 ALA A N 1
ATOM 717 C CA . ALA A 1 93 ? -1.064 -10.726 0.066 1.00 76.94 93 ALA A CA 1
ATOM 718 C C . ALA A 1 93 ? -1.437 -9.469 0.876 1.00 76.94 93 ALA A C 1
ATOM 720 O O . ALA A 1 93 ? -0.917 -9.263 1.975 1.00 76.94 93 ALA A O 1
ATOM 721 N N . LEU A 1 94 ? -2.317 -8.616 0.345 1.00 86.88 94 LEU A N 1
ATOM 722 C CA . LEU A 1 94 ? -2.734 -7.384 1.010 1.00 86.88 94 LEU A CA 1
ATOM 723 C C . LEU A 1 94 ? -3.652 -7.679 2.209 1.00 86.88 94 LEU A C 1
ATOM 725 O O . LEU A 1 94 ? -4.577 -8.486 2.090 1.00 86.88 94 LEU A O 1
ATOM 729 N N . PRO A 1 95 ? -3.458 -7.001 3.354 1.00 89.38 95 PRO A N 1
ATOM 730 C CA . PRO A 1 95 ? -4.381 -7.110 4.474 1.00 89.38 95 PRO A CA 1
ATOM 731 C C . PRO A 1 95 ? -5.763 -6.556 4.099 1.00 89.38 95 PRO A C 1
ATOM 733 O O . PRO A 1 95 ? -5.886 -5.560 3.383 1.00 89.38 95 PRO A O 1
ATOM 736 N N . GLU A 1 96 ? -6.814 -7.193 4.615 1.00 90.25 96 GLU A N 1
ATOM 737 C CA . GLU A 1 96 ? -8.180 -6.675 4.527 1.00 90.25 96 GLU A CA 1
ATOM 738 C C . GLU A 1 96 ? -8.307 -5.391 5.359 1.00 90.25 96 GLU A C 1
ATOM 740 O O . GLU A 1 96 ? -7.775 -5.299 6.474 1.00 90.25 96 GLU A O 1
ATOM 745 N N . THR A 1 97 ? -8.993 -4.389 4.809 1.00 91.06 97 THR A N 1
ATOM 746 C CA . THR A 1 97 ? -9.181 -3.116 5.496 1.00 91.06 97 THR A CA 1
ATOM 747 C C . THR A 1 97 ? -10.077 -3.277 6.720 1.00 91.06 97 THR A C 1
ATOM 749 O O . THR A 1 97 ? -11.023 -4.061 6.739 1.00 91.06 97 THR A O 1
ATOM 752 N N . LYS A 1 98 ? -9.777 -2.502 7.762 1.00 90.00 98 LYS A N 1
ATOM 753 C CA . LYS A 1 98 ? -10.584 -2.421 8.993 1.00 90.00 98 LYS A CA 1
ATOM 754 C C . LYS A 1 98 ? -11.424 -1.146 9.057 1.00 90.00 98 LYS A C 1
ATOM 756 O O . LYS A 1 98 ? -11.919 -0.798 10.126 1.00 90.00 98 LYS A O 1
ATOM 761 N N . LEU A 1 99 ? -11.490 -0.393 7.962 1.00 89.38 99 LEU A N 1
ATOM 762 C CA . LEU A 1 99 ? -12.308 0.811 7.880 1.00 89.38 99 LEU A CA 1
ATOM 763 C C . LEU A 1 99 ? -13.791 0.437 7.810 1.00 89.38 99 LEU A C 1
ATOM 765 O O . LEU A 1 99 ? -14.153 -0.568 7.208 1.00 89.38 99 LEU A O 1
ATOM 769 N N . ASN A 1 100 ? -14.647 1.281 8.389 1.00 90.06 100 ASN A N 1
ATOM 770 C CA . ASN A 1 100 ? -16.104 1.143 8.307 1.00 90.06 100 ASN A CA 1
ATOM 771 C C . ASN A 1 100 ? -16.610 1.669 6.954 1.00 90.06 100 ASN A C 1
ATOM 773 O O . ASN A 1 100 ? -17.337 2.660 6.894 1.00 90.06 100 ASN A O 1
ATOM 777 N N . LEU A 1 101 ? -16.153 1.045 5.872 1.00 90.12 101 LEU A N 1
ATOM 778 C CA . LEU A 1 101 ? -16.550 1.349 4.504 1.00 90.12 101 LEU A CA 1
ATOM 779 C C . LEU A 1 101 ? -17.179 0.103 3.900 1.00 90.12 101 LEU A C 1
ATOM 781 O O . LEU A 1 101 ? -16.624 -0.986 4.023 1.00 90.12 101 LEU A O 1
ATOM 785 N N . THR A 1 102 ? -18.291 0.278 3.197 1.00 91.56 102 THR A N 1
ATOM 786 C CA . THR A 1 102 ? -18.927 -0.806 2.447 1.00 91.56 102 THR A CA 1
ATOM 787 C C . THR A 1 102 ? -18.734 -0.552 0.959 1.00 91.56 102 THR A C 1
ATOM 789 O O . THR A 1 102 ? -19.129 0.494 0.435 1.00 91.56 102 THR A O 1
ATOM 792 N N . LEU A 1 103 ? -18.128 -1.509 0.255 1.00 92.62 103 LEU A N 1
ATOM 793 C CA . LEU A 1 103 ? -18.034 -1.479 -1.201 1.00 92.62 103 LEU A CA 1
ATOM 794 C C . LEU A 1 103 ? -19.368 -1.946 -1.790 1.00 92.62 103 LEU A C 1
ATOM 796 O O . LEU A 1 103 ? -19.700 -3.124 -1.712 1.00 92.62 103 LEU A O 1
ATOM 800 N N . ALA A 1 104 ? -20.132 -1.019 -2.367 1.00 90.00 104 ALA A N 1
ATOM 801 C CA . ALA A 1 104 ? -21.464 -1.299 -2.907 1.00 90.00 104 ALA A CA 1
ATOM 802 C C . ALA A 1 104 ? -21.446 -1.684 -4.392 1.00 90.00 104 ALA A C 1
ATOM 804 O O . ALA A 1 104 ? -22.367 -2.340 -4.872 1.00 90.00 104 ALA A O 1
ATOM 805 N N . GLY A 1 105 ? -20.422 -1.268 -5.140 1.00 89.81 105 GLY A N 1
ATOM 806 C CA . GLY A 1 105 ? -20.329 -1.577 -6.562 1.00 89.81 105 GLY A CA 1
ATOM 807 C C . GLY A 1 105 ? -18.959 -1.292 -7.160 1.00 89.81 105 GLY A C 1
ATOM 808 O O . GLY A 1 105 ? -18.202 -0.464 -6.655 1.00 89.81 105 GLY A O 1
ATOM 809 N N . LEU A 1 106 ? -18.663 -1.977 -8.261 1.00 92.44 106 LEU A N 1
ATOM 810 C CA . LEU A 1 106 ? -17.400 -1.914 -8.992 1.00 92.44 106 LEU A CA 1
ATOM 811 C C . LEU A 1 106 ? -17.688 -1.645 -10.469 1.00 92.44 106 LEU A C 1
ATOM 813 O O . LEU A 1 106 ? -18.533 -2.308 -11.071 1.00 92.44 106 LEU A O 1
ATOM 817 N N . PHE A 1 107 ? -16.957 -0.706 -11.060 1.00 90.44 107 PHE A N 1
ATOM 818 C CA . PHE A 1 107 ? -17.006 -0.397 -12.484 1.00 90.44 107 PHE A CA 1
ATOM 819 C C . PHE A 1 107 ? -15.621 -0.632 -13.060 1.00 90.44 107 PHE A C 1
ATOM 821 O O . PHE A 1 107 ? -14.671 0.063 -12.713 1.00 90.44 107 PHE A O 1
ATOM 828 N N . THR A 1 108 ? -15.507 -1.635 -13.927 1.00 87.75 108 THR A N 1
ATOM 829 C CA . THR A 1 108 ? -14.258 -1.950 -14.626 1.00 87.75 108 THR A CA 1
ATOM 830 C C . THR A 1 108 ? -14.462 -1.686 -16.110 1.00 87.75 108 THR A C 1
ATOM 832 O O . THR A 1 108 ? -15.428 -2.161 -16.707 1.00 87.75 108 THR A O 1
ATOM 835 N N . SER A 1 109 ? -13.579 -0.883 -16.697 1.00 87.69 109 SER A N 1
ATOM 836 C CA . SER A 1 109 ? -13.589 -0.541 -18.119 1.00 87.69 109 SER A CA 1
ATOM 837 C C . SER A 1 109 ? -12.199 -0.797 -18.710 1.00 87.69 109 SER A C 1
ATOM 839 O O . SER A 1 109 ? -11.205 -0.649 -17.998 1.00 87.69 109 SER A O 1
ATOM 841 N N . PRO A 1 110 ? -12.082 -1.142 -20.009 1.00 81.94 110 PRO A N 1
ATOM 842 C CA . PRO A 1 110 ? -10.786 -1.189 -20.692 1.00 81.94 110 PRO A CA 1
ATOM 843 C C . PRO A 1 110 ? -10.042 0.152 -20.635 1.00 81.94 110 PRO A C 1
ATOM 845 O O . PRO A 1 110 ? -8.816 0.193 -20.707 1.00 81.94 110 PRO A O 1
ATOM 848 N N . ASN A 1 111 ? -10.787 1.253 -20.517 1.00 84.38 111 ASN A N 1
ATOM 849 C CA . ASN A 1 111 ? -10.245 2.583 -20.308 1.00 84.38 111 ASN A CA 1
ATOM 850 C C . ASN A 1 111 ? -10.182 2.884 -18.804 1.00 84.38 111 ASN A C 1
ATOM 852 O O . ASN A 1 111 ? -11.206 2.942 -18.121 1.00 84.38 111 ASN A O 1
ATOM 856 N N . GLN A 1 112 ? -8.975 3.130 -18.295 1.00 78.88 112 GLN A N 1
ATOM 857 C CA . GLN A 1 112 ? -8.730 3.373 -16.871 1.00 78.88 112 GLN A CA 1
ATOM 858 C C . GLN A 1 112 ? -9.491 4.603 -16.336 1.00 78.88 112 GLN A C 1
ATOM 860 O O . GLN A 1 112 ? -9.846 4.639 -15.163 1.00 78.88 112 GLN A O 1
ATOM 865 N N . LYS A 1 113 ? -9.817 5.576 -17.202 1.00 84.19 113 LYS A N 1
ATOM 866 C CA . LYS A 1 113 ? -10.604 6.771 -16.838 1.00 84.19 113 LYS A CA 1
ATOM 867 C C . LYS A 1 113 ? -12.054 6.469 -16.459 1.00 84.19 11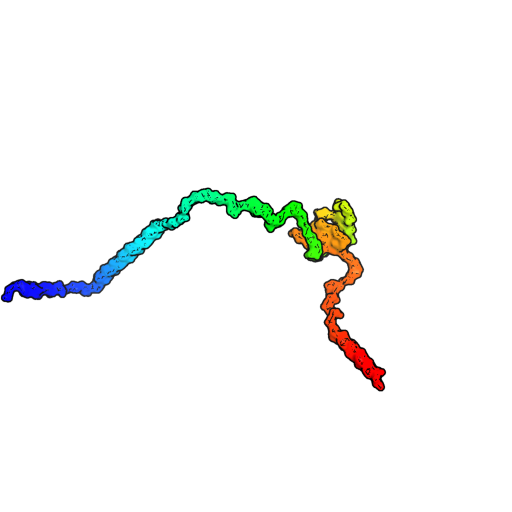3 LYS A C 1
ATOM 869 O O . LYS A 1 113 ? -12.639 7.216 -15.683 1.00 84.19 113 LYS A O 1
ATOM 874 N N . ASP A 1 114 ? -12.605 5.382 -16.991 1.00 86.00 114 ASP A N 1
ATOM 875 C CA . ASP A 1 114 ? -13.995 4.970 -16.770 1.00 86.00 114 ASP A CA 1
ATOM 876 C C . ASP A 1 114 ? -14.089 3.856 -15.709 1.00 86.00 114 ASP A C 1
ATOM 878 O O . ASP A 1 114 ? -15.119 3.200 -15.567 1.00 86.00 114 ASP A O 1
ATOM 882 N N . THR A 1 115 ? -12.988 3.602 -14.995 1.00 90.88 115 THR A N 1
ATOM 883 C CA . THR A 1 115 ? -12.895 2.602 -13.929 1.00 90.88 115 THR A CA 1
ATOM 884 C C . THR A 1 115 ? -13.034 3.276 -12.565 1.00 90.88 115 THR A C 1
ATOM 886 O O . THR A 1 115 ? -12.414 4.309 -12.301 1.00 90.88 115 THR A O 1
ATOM 889 N N . GLY A 1 116 ? -13.828 2.680 -11.679 1.00 92.31 116 GLY A N 1
ATOM 890 C CA . GLY A 1 116 ? -14.104 3.241 -10.361 1.00 92.31 116 GLY A CA 1
ATOM 891 C C . GLY A 1 116 ? -14.944 2.329 -9.478 1.00 92.31 116 GLY A C 1
ATOM 892 O O . GLY A 1 116 ? -15.265 1.194 -9.836 1.00 92.31 116 GLY A O 1
ATOM 893 N N . ALA A 1 117 ? -15.297 2.828 -8.301 1.00 94.19 117 ALA A N 1
ATOM 894 C CA . ALA A 1 117 ? -16.050 2.084 -7.302 1.00 94.19 117 ALA A CA 1
ATOM 895 C C . ALA A 1 117 ? -17.109 2.962 -6.633 1.00 94.19 117 ALA A C 1
ATOM 897 O O . ALA A 1 117 ? -16.912 4.162 -6.449 1.00 94.19 117 ALA A O 1
ATOM 898 N N . ILE A 1 118 ? -18.229 2.351 -6.249 1.00 93.19 118 ILE A N 1
ATOM 899 C CA . ILE A 1 118 ? -19.239 2.982 -5.400 1.00 93.19 118 ILE A CA 1
ATOM 900 C C . ILE A 1 118 ? -19.008 2.521 -3.971 1.00 93.19 118 ILE A C 1
ATOM 902 O O . ILE A 1 118 ? -19.060 1.324 -3.679 1.00 93.19 118 ILE A O 1
ATOM 906 N N . ILE A 1 119 ? -18.786 3.483 -3.084 1.00 93.31 119 ILE A N 1
ATOM 907 C CA . ILE A 1 119 ? -18.434 3.232 -1.689 1.00 93.31 119 ILE A CA 1
ATOM 908 C C . ILE A 1 119 ? -19.440 3.943 -0.796 1.00 93.31 119 ILE A C 1
ATOM 910 O O . ILE A 1 119 ? -19.843 5.076 -1.072 1.00 93.31 119 ILE A O 1
ATOM 914 N N . ILE A 1 120 ? -19.873 3.234 0.242 1.00 92.31 120 ILE A N 1
ATOM 915 C CA . ILE A 1 120 ? -20.764 3.734 1.280 1.00 92.31 120 ILE A CA 1
ATOM 916 C C . ILE A 1 120 ? -19.931 4.008 2.528 1.00 92.31 120 ILE A C 1
ATOM 918 O O . ILE A 1 120 ? -19.189 3.136 2.987 1.00 92.31 120 ILE A O 1
ATOM 922 N N . ASP A 1 121 ? -20.054 5.220 3.059 1.00 90.19 121 ASP A N 1
ATOM 923 C CA . ASP A 1 121 ? -19.380 5.632 4.287 1.00 90.19 121 ASP A CA 1
ATOM 924 C C . ASP A 1 121 ? -20.165 5.257 5.560 1.00 90.19 121 ASP A C 1
ATOM 926 O O . ASP A 1 121 ? -21.303 4.780 5.527 1.00 90.19 121 ASP A O 1
ATOM 930 N N . GLU A 1 122 ? -19.575 5.540 6.720 1.00 86.56 122 GLU A N 1
ATOM 931 C CA . GLU A 1 122 ? -20.207 5.348 8.032 1.00 86.56 122 GLU A CA 1
ATOM 932 C C . GLU A 1 122 ? -21.514 6.148 8.220 1.00 86.56 122 GLU A C 1
ATOM 934 O O . GLU A 1 122 ? -22.350 5.801 9.059 1.00 86.56 122 GLU A O 1
ATOM 939 N N . ARG A 1 123 ? -21.725 7.204 7.423 1.00 88.50 123 ARG A N 1
ATOM 940 C CA . ARG A 1 123 ? -22.935 8.040 7.416 1.00 88.50 123 ARG A CA 1
ATOM 941 C C . ARG A 1 123 ? -23.995 7.518 6.445 1.00 88.50 123 ARG A C 1
ATOM 943 O O . ARG A 1 123 ? -25.032 8.166 6.283 1.00 88.50 123 ARG A O 1
ATOM 950 N N . LYS A 1 124 ? -23.772 6.345 5.843 1.00 86.69 124 LYS A N 1
ATOM 951 C CA . LYS A 1 124 ? -24.632 5.714 4.832 1.00 86.69 124 LYS A CA 1
ATOM 952 C C . LYS A 1 124 ? -24.773 6.543 3.552 1.00 86.69 124 LYS A C 1
ATOM 954 O O . LYS A 1 124 ? -25.775 6.418 2.845 1.00 86.69 124 LYS A O 1
ATOM 959 N N . GLN A 1 125 ? -23.795 7.389 3.246 1.00 88.88 125 GLN A N 1
ATOM 960 C CA . GLN A 1 125 ? -23.737 8.137 1.996 1.00 88.88 125 GLN A CA 1
ATOM 961 C C . GLN A 1 125 ? -23.006 7.306 0.946 1.00 88.88 125 GLN A C 1
ATOM 963 O O . GLN A 1 125 ? -21.885 6.861 1.167 1.00 88.88 125 GLN A O 1
ATOM 968 N N . SER A 1 126 ? -23.663 7.085 -0.192 1.00 91.31 126 SER A N 1
ATOM 969 C CA . SER A 1 126 ? -23.106 6.354 -1.328 1.00 91.31 126 SER A CA 1
ATOM 970 C C . SER A 1 126 ? -22.569 7.335 -2.361 1.00 91.31 126 SER A C 1
ATOM 972 O O . SER A 1 126 ? -23.297 8.228 -2.800 1.00 91.31 126 SER A O 1
ATOM 974 N N . GLN A 1 127 ? -21.311 7.166 -2.761 1.00 93.06 127 GLN A N 1
ATOM 975 C CA . GLN A 1 127 ? -20.681 8.013 -3.768 1.00 93.06 127 GLN A CA 1
ATOM 976 C C . GLN A 1 127 ? -19.760 7.197 -4.681 1.00 93.06 127 GLN A C 1
ATOM 978 O O . GLN A 1 127 ? -19.189 6.186 -4.273 1.00 93.06 127 GLN A O 1
ATOM 983 N N . TYR A 1 128 ? -19.645 7.640 -5.935 1.00 93.38 128 TYR A N 1
ATOM 984 C CA . TYR A 1 128 ? -18.716 7.091 -6.918 1.00 93.38 128 TYR A CA 1
ATOM 985 C C . TYR A 1 128 ? -17.330 7.733 -6.781 1.00 93.38 128 TYR A C 1
ATOM 987 O O . TYR A 1 128 ? -17.222 8.960 -6.691 1.00 93.38 128 TYR A O 1
ATOM 995 N N . PHE A 1 129 ? -16.288 6.903 -6.813 1.00 93.94 129 PHE A N 1
ATOM 996 C CA . PHE A 1 129 ? -14.887 7.306 -6.746 1.00 93.94 129 PHE A CA 1
ATOM 997 C C . PHE A 1 129 ? -14.094 6.719 -7.916 1.00 93.94 129 PHE A C 1
ATOM 999 O O . PHE A 1 129 ? -14.166 5.515 -8.182 1.00 93.94 129 PHE A O 1
ATOM 1006 N N . SER A 1 130 ? -13.316 7.566 -8.589 1.00 94.25 130 SER A N 1
ATOM 1007 C CA . SER A 1 130 ? -12.364 7.150 -9.628 1.00 94.25 1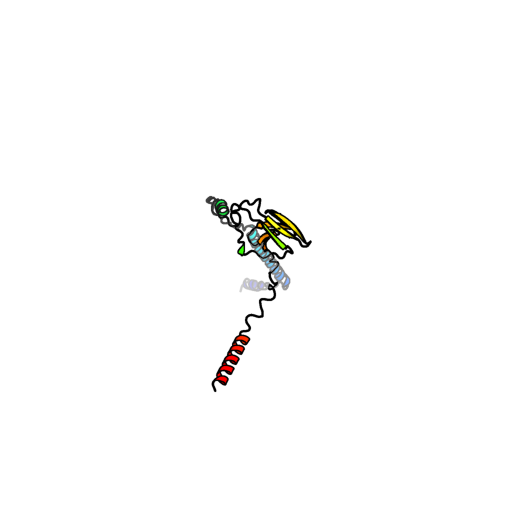30 SER A CA 1
ATOM 1008 C C . SER A 1 130 ? -11.002 6.786 -9.029 1.00 94.25 130 SER A C 1
ATOM 1010 O O . SER A 1 130 ? -10.670 7.200 -7.916 1.00 94.25 130 SER A O 1
ATOM 1012 N N . ILE A 1 131 ? -10.184 6.033 -9.773 1.00 92.62 131 ILE A N 1
ATOM 1013 C CA . ILE A 1 131 ? -8.794 5.741 -9.377 1.00 92.62 131 ILE A CA 1
ATOM 1014 C C . ILE A 1 131 ? -8.033 7.055 -9.114 1.00 92.62 131 ILE A C 1
ATOM 1016 O O . ILE A 1 131 ? -8.126 8.006 -9.890 1.00 92.62 131 ILE A O 1
ATOM 1020 N N . GLY A 1 132 ? -7.297 7.110 -8.004 1.00 91.88 132 GLY A N 1
ATOM 1021 C CA . GLY A 1 132 ? -6.557 8.278 -7.525 1.00 91.88 132 GLY A CA 1
ATOM 1022 C C . GLY A 1 132 ? -7.376 9.254 -6.674 1.00 91.88 132 GLY A C 1
ATOM 1023 O O . GLY A 1 132 ? -6.807 10.194 -6.121 1.00 91.88 132 GLY A O 1
ATOM 1024 N N . GLN A 1 133 ? -8.689 9.052 -6.535 1.00 93.06 133 GLN A N 1
ATOM 1025 C CA . GLN A 1 133 ? -9.539 9.913 -5.715 1.00 93.06 133 GLN A CA 1
ATOM 1026 C C . GLN A 1 133 ? -9.467 9.537 -4.229 1.00 93.06 133 GLN A C 1
ATOM 1028 O O . GLN A 1 133 ? -9.275 8.375 -3.867 1.00 93.06 133 GLN A O 1
ATOM 1033 N N . GLU A 1 134 ? -9.648 10.531 -3.362 1.00 94.00 134 GLU A N 1
ATOM 1034 C CA . GLU A 1 134 ? -9.734 10.347 -1.915 1.00 94.00 134 GLU A CA 1
ATOM 1035 C C . GLU A 1 134 ? -11.135 9.873 -1.494 1.00 94.00 134 GLU A C 1
ATOM 1037 O O . GLU A 1 134 ? -12.152 10.441 -1.903 1.00 94.00 134 GLU A O 1
ATOM 1042 N N . LEU A 1 135 ? -11.172 8.821 -0.679 1.00 92.38 135 LEU A N 1
ATOM 1043 C CA . LEU A 1 135 ? -12.359 8.251 -0.058 1.00 92.38 135 LEU A CA 1
ATOM 1044 C C . LEU A 1 135 ? -12.591 8.852 1.342 1.00 92.38 135 LEU A C 1
ATOM 1046 O O . LEU A 1 135 ? -11.649 9.308 2.002 1.00 92.38 135 LEU A O 1
ATOM 1050 N N . PRO A 1 136 ? -13.823 8.737 1.871 1.00 88.88 136 PRO A N 1
ATOM 1051 C CA . PRO A 1 136 ? -14.107 8.954 3.284 1.00 88.88 136 PRO A CA 1
ATOM 1052 C C . PRO A 1 136 ? -13.164 8.129 4.172 1.00 88.88 136 PRO A C 1
ATOM 1054 O O . PRO A 1 136 ? -12.966 6.936 3.950 1.00 88.88 136 PRO A O 1
ATOM 1057 N N . GLY A 1 137 ? -12.570 8.769 5.180 1.00 87.12 137 GLY A N 1
ATOM 1058 C CA . GLY A 1 137 ? -11.563 8.143 6.047 1.00 87.12 137 GLY A CA 1
ATOM 1059 C C . GLY A 1 137 ? -10.106 8.445 5.675 1.00 87.12 137 GLY A C 1
ATOM 1060 O O . GLY A 1 137 ? -9.211 7.882 6.305 1.00 87.12 137 GLY A O 1
ATOM 1061 N N . GLY A 1 138 ? -9.861 9.339 4.708 1.00 90.38 138 GLY A N 1
ATOM 1062 C CA . GLY A 1 138 ? -8.518 9.849 4.391 1.00 90.38 138 GLY A CA 1
ATOM 1063 C C . GLY A 1 138 ? -7.632 8.818 3.694 1.00 90.38 138 GLY A C 1
ATOM 1064 O O . GLY A 1 138 ? -6.439 8.716 3.980 1.00 90.38 138 GLY A O 1
ATOM 1065 N N . VAL A 1 139 ? -8.233 7.997 2.835 1.00 94.06 139 VAL A N 1
ATOM 1066 C CA . VAL A 1 139 ? -7.542 6.967 2.049 1.00 94.06 139 VAL A CA 1
ATOM 1067 C C . VAL A 1 139 ? -7.752 7.223 0.568 1.00 94.06 139 VAL A C 1
ATOM 1069 O O . VAL A 1 139 ? -8.750 7.820 0.183 1.00 94.06 139 VAL A O 1
ATOM 1072 N N . THR A 1 140 ? -6.840 6.762 -0.279 1.00 94.88 140 THR A N 1
ATOM 1073 C CA . THR A 1 140 ? -6.919 6.970 -1.733 1.00 94.88 140 THR A CA 1
ATOM 1074 C C . THR A 1 140 ? -7.269 5.670 -2.444 1.00 94.88 140 THR A C 1
ATOM 1076 O O . THR A 1 140 ? -6.726 4.618 -2.103 1.00 94.88 140 THR A O 1
ATOM 1079 N N . LEU A 1 141 ? -8.146 5.724 -3.449 1.00 94.31 141 LEU A N 1
ATOM 1080 C CA . LEU A 1 141 ? -8.462 4.568 -4.288 1.00 94.31 141 LEU A CA 1
ATOM 1081 C C . LEU A 1 141 ? -7.283 4.306 -5.220 1.00 94.31 141 LEU A C 1
ATOM 1083 O O . LEU A 1 141 ? -7.021 5.137 -6.085 1.00 94.31 141 LEU A O 1
ATOM 1087 N N . GLN A 1 142 ? -6.590 3.177 -5.074 1.00 92.44 142 GLN A N 1
ATOM 1088 C CA . GLN A 1 142 ? -5.435 2.888 -5.921 1.00 92.44 142 GLN A CA 1
ATOM 1089 C C . GLN A 1 142 ? -5.775 2.004 -7.121 1.00 92.44 142 GLN A C 1
ATOM 1091 O O . GLN A 1 142 ? -5.382 2.292 -8.247 1.00 92.44 142 GLN A O 1
ATOM 1096 N N . SER A 1 143 ? -6.513 0.919 -6.912 1.00 90.81 143 SER A N 1
ATOM 1097 C CA . SER A 1 143 ? -6.902 0.046 -8.019 1.00 90.81 143 SER A CA 1
ATOM 1098 C C . SER A 1 143 ? -8.256 -0.596 -7.781 1.00 90.81 143 SER A C 1
ATOM 1100 O O . SER A 1 143 ? -8.700 -0.798 -6.650 1.00 90.81 143 SER A O 1
ATOM 1102 N N . VAL A 1 144 ? -8.927 -0.910 -8.885 1.00 92.31 144 VAL A N 1
ATOM 1103 C CA . VAL A 1 144 ? -10.245 -1.539 -8.899 1.00 92.31 144 VAL A CA 1
ATOM 1104 C C . VAL A 1 144 ? -10.098 -2.901 -9.556 1.00 92.31 144 VAL A C 1
ATOM 1106 O O . VAL A 1 144 ? -9.600 -3.008 -10.677 1.00 92.31 144 VAL A O 1
ATOM 1109 N N . HIS A 1 145 ? -10.526 -3.941 -8.850 1.00 90.00 145 HIS A N 1
ATOM 1110 C CA . HIS A 1 145 ? -10.514 -5.318 -9.326 1.00 90.00 145 HIS A CA 1
ATOM 1111 C C . HIS A 1 145 ? -11.944 -5.858 -9.410 1.00 90.00 145 HIS A C 1
ATOM 1113 O O . HIS A 1 145 ? -12.918 -5.144 -9.189 1.00 90.00 145 HIS A O 1
ATOM 1119 N N . LYS A 1 146 ? -12.079 -7.135 -9.774 1.00 88.25 146 LYS A N 1
ATOM 1120 C CA . LYS A 1 146 ? -13.377 -7.762 -10.044 1.00 88.25 146 LYS A CA 1
ATOM 1121 C C . LYS A 1 146 ? -14.261 -7.920 -8.798 1.00 88.25 146 LYS A C 1
ATOM 1123 O O . LYS A 1 146 ? -15.477 -7.843 -8.919 1.00 88.25 146 LYS A O 1
ATOM 1128 N N . ASP A 1 147 ? -13.662 -8.177 -7.639 1.00 89.62 147 ASP A N 1
ATOM 1129 C CA . ASP A 1 147 ? -14.336 -8.514 -6.372 1.00 89.62 147 ASP A CA 1
ATOM 1130 C C . ASP A 1 147 ? -13.930 -7.594 -5.205 1.00 89.62 147 ASP A C 1
ATOM 1132 O O . ASP A 1 147 ? -14.428 -7.731 -4.086 1.00 89.62 147 ASP A O 1
ATOM 1136 N N . ARG A 1 148 ? -12.993 -6.675 -5.452 1.00 91.25 148 ARG A N 1
ATOM 1137 C CA . ARG A 1 148 ? -12.339 -5.864 -4.427 1.00 91.25 148 ARG A CA 1
ATOM 1138 C C . ARG A 1 148 ? -11.780 -4.570 -5.002 1.00 91.25 148 ARG A C 1
ATOM 1140 O O . ARG A 1 148 ? -11.512 -4.472 -6.201 1.00 91.25 148 ARG A O 1
ATOM 1147 N N . VAL A 1 149 ? -11.505 -3.619 -4.123 1.00 93.12 149 VAL A N 1
ATOM 1148 C CA . VAL A 1 149 ? -10.665 -2.454 -4.417 1.00 93.12 149 VAL A CA 1
ATOM 1149 C C . VAL A 1 149 ? -9.432 -2.451 -3.526 1.00 93.12 149 VAL A C 1
ATOM 1151 O O . VAL A 1 149 ? -9.485 -2.916 -2.387 1.00 93.12 149 VAL A O 1
ATOM 1154 N N . VAL A 1 150 ? -8.330 -1.911 -4.039 1.00 93.56 150 VAL A N 1
ATOM 1155 C CA . V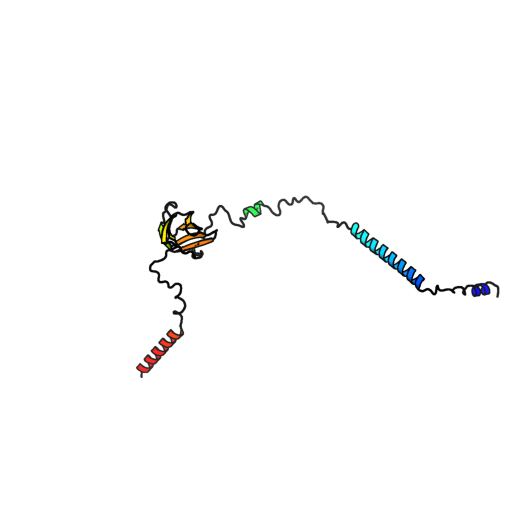AL A 1 150 ? -7.141 -1.613 -3.238 1.00 93.56 150 VAL A CA 1
ATOM 1156 C C . VAL A 1 150 ? -7.160 -0.136 -2.894 1.00 93.56 150 VAL A C 1
ATOM 1158 O O . VAL A 1 150 ? -7.276 0.724 -3.771 1.00 93.56 150 VAL A O 1
ATOM 1161 N N . ILE A 1 151 ? -7.025 0.150 -1.609 1.00 94.25 151 ILE A N 1
ATOM 1162 C CA . ILE A 1 151 ? -6.920 1.502 -1.076 1.00 94.25 151 ILE A CA 1
ATOM 1163 C C . ILE A 1 151 ? -5.524 1.721 -0.504 1.00 94.25 151 ILE A C 1
ATOM 1165 O O . ILE A 1 151 ? -4.875 0.787 -0.035 1.00 94.25 151 ILE A O 1
ATOM 1169 N N . ASN A 1 152 ? -5.065 2.964 -0.538 1.00 93.75 152 ASN A N 1
ATOM 1170 C CA . ASN A 1 152 ? -3.824 3.388 0.086 1.00 93.75 152 ASN A CA 1
ATOM 1171 C C . ASN A 1 152 ? -4.142 4.264 1.299 1.00 93.75 152 ASN A C 1
ATOM 1173 O O . ASN A 1 152 ? -4.779 5.312 1.171 1.00 93.75 152 ASN A O 1
ATOM 1177 N N . ARG A 1 153 ? -3.670 3.837 2.470 1.00 93.19 153 ARG A N 1
ATOM 1178 C CA . ARG A 1 153 ? -3.723 4.597 3.714 1.00 93.19 153 ARG A CA 1
ATOM 1179 C C . ARG A 1 153 ? -2.306 4.930 4.160 1.00 93.19 153 ARG A C 1
ATOM 1181 O O . ARG A 1 153 ? -1.622 4.088 4.738 1.00 93.19 153 ARG A O 1
ATOM 1188 N N . ASN A 1 154 ? -1.866 6.163 3.915 1.00 89.88 154 ASN A N 1
ATOM 1189 C CA . ASN A 1 154 ? -0.543 6.660 4.320 1.00 89.88 154 ASN A CA 1
ATOM 1190 C C . ASN A 1 154 ? 0.635 5.776 3.851 1.00 89.88 154 ASN A C 1
ATOM 1192 O O . ASN A 1 154 ? 1.595 5.567 4.589 1.00 89.88 154 ASN A O 1
ATOM 1196 N N . GLY A 1 155 ? 0.551 5.223 2.641 1.00 88.44 155 GLY A N 1
ATOM 1197 C CA . GLY A 1 155 ? 1.550 4.318 2.064 1.00 88.44 155 GLY A CA 1
ATOM 1198 C C . GLY A 1 155 ? 1.308 2.832 2.344 1.00 88.44 155 GLY A C 1
ATOM 1199 O O . GLY A 1 155 ? 2.025 1.997 1.799 1.00 88.44 155 GLY A O 1
ATOM 1200 N N . ILE A 1 156 ? 0.306 2.482 3.158 1.00 90.31 156 ILE A N 1
ATOM 1201 C CA . ILE A 1 156 ? -0.089 1.094 3.418 1.00 90.31 156 ILE A CA 1
ATOM 1202 C C . ILE A 1 156 ? -1.234 0.732 2.478 1.00 90.31 156 ILE A C 1
ATOM 1204 O O . ILE A 1 156 ? -2.303 1.340 2.524 1.00 90.31 156 ILE A O 1
ATOM 1208 N N . TYR A 1 157 ? -1.009 -0.271 1.636 1.00 93.44 157 TYR A N 1
ATOM 1209 C CA . TYR A 1 157 ? -2.042 -0.810 0.764 1.00 93.44 157 TYR A CA 1
ATOM 1210 C C . TYR A 1 157 ? -2.922 -1.805 1.528 1.00 93.44 157 TYR A C 1
ATOM 1212 O O . TYR A 1 157 ? -2.420 -2.703 2.207 1.00 93.44 157 TYR A O 1
ATOM 1220 N N . GLU A 1 158 ? -4.235 -1.656 1.397 1.00 93.50 158 GLU A N 1
ATOM 1221 C CA . GLU A 1 158 ? -5.243 -2.526 2.010 1.00 93.50 158 GLU A CA 1
ATOM 1222 C C . GLU A 1 158 ? -6.307 -2.900 0.977 1.00 93.50 158 GLU A C 1
ATOM 1224 O O . GLU A 1 158 ? -6.530 -2.175 0.007 1.00 93.50 158 GLU A O 1
ATOM 1229 N N . THR A 1 159 ? -6.986 -4.023 1.196 1.00 93.69 159 THR A N 1
ATOM 1230 C CA . THR A 1 159 ? -8.068 -4.493 0.323 1.00 93.69 159 THR A CA 1
ATOM 1231 C C . THR A 1 159 ? -9.431 -4.277 0.970 1.00 93.69 159 THR A C 1
ATOM 1233 O O . THR A 1 159 ? -9.654 -4.727 2.093 1.00 93.69 159 THR A O 1
ATOM 1236 N N . LEU A 1 160 ? -10.365 -3.664 0.243 1.00 92.38 160 LEU A N 1
ATOM 1237 C CA . LEU A 1 160 ? -11.783 -3.623 0.596 1.00 92.38 160 LEU A CA 1
ATOM 1238 C C . LEU A 1 160 ? -12.566 -4.537 -0.350 1.00 92.38 160 LEU A C 1
ATOM 1240 O O . LEU A 1 160 ? -12.576 -4.328 -1.563 1.00 92.38 160 LEU A O 1
ATOM 1244 N N . PHE A 1 161 ? -13.205 -5.556 0.212 1.00 91.31 161 PHE A N 1
ATOM 1245 C CA . PHE A 1 161 ? -14.016 -6.516 -0.530 1.00 91.31 161 PHE A CA 1
ATOM 1246 C C . PHE A 1 161 ? -15.450 -6.034 -0.685 1.00 91.31 161 PHE A C 1
ATOM 1248 O O . PHE A 1 161 ? -15.946 -5.264 0.138 1.00 91.31 161 PHE A O 1
ATOM 1255 N N . ILE A 1 162 ? -16.123 -6.520 -1.727 1.00 88.81 162 ILE A N 1
ATOM 1256 C CA . ILE A 1 162 ? -17.566 -6.338 -1.845 1.00 88.81 162 ILE A CA 1
ATOM 1257 C C . ILE A 1 162 ? -18.241 -7.121 -0.713 1.00 88.81 162 ILE A C 1
ATOM 1259 O O . ILE A 1 162 ? -17.961 -8.306 -0.517 1.00 88.81 162 ILE A O 1
ATOM 1263 N N . GLU A 1 163 ? -19.071 -6.449 0.086 1.00 78.06 163 GLU A N 1
ATOM 1264 C CA . GLU A 1 163 ? -19.873 -7.145 1.090 1.00 78.06 163 GLU A CA 1
ATOM 1265 C C . GLU A 1 163 ? -21.012 -7.857 0.362 1.00 78.06 163 GLU A C 1
ATOM 1267 O O . GLU A 1 163 ? -21.935 -7.226 -0.154 1.00 78.06 163 GLU A O 1
ATOM 1272 N N . ASP A 1 164 ? -20.947 -9.186 0.317 1.00 61.84 164 ASP A N 1
ATOM 1273 C CA . ASP A 1 164 ? -22.106 -9.997 -0.030 1.00 61.84 164 ASP A CA 1
ATOM 1274 C C . ASP A 1 164 ? -23.182 -9.731 1.025 1.00 61.84 164 ASP A C 1
ATOM 1276 O O . ASP A 1 164 ? -23.061 -10.134 2.183 1.00 61.84 164 ASP A O 1
ATOM 1280 N N . ILE A 1 165 ? -24.255 -9.060 0.613 1.00 56.50 165 ILE A N 1
ATOM 1281 C CA . ILE A 1 165 ? -25.412 -8.733 1.460 1.00 56.50 165 ILE A CA 1
ATOM 1282 C C . ILE A 1 165 ? -26.061 -10.023 2.024 1.00 56.50 165 ILE A C 1
ATOM 1284 O O . ILE A 1 165 ? -26.717 -9.985 3.064 1.00 56.50 165 ILE A O 1
ATOM 1288 N N . ASP A 1 166 ? -25.782 -11.175 1.399 1.00 48.41 166 ASP A N 1
ATOM 1289 C CA . ASP A 1 166 ? -26.238 -12.511 1.794 1.00 48.41 166 ASP A CA 1
ATOM 1290 C C . ASP A 1 166 ? -25.151 -13.393 2.436 1.00 48.41 166 ASP A C 1
ATOM 1292 O O . ASP A 1 166 ? -25.429 -14.548 2.776 1.00 48.41 166 ASP A O 1
ATOM 1296 N N . ALA A 1 167 ? -23.914 -12.907 2.620 1.00 45.22 167 ALA A N 1
ATOM 1297 C CA . ALA A 1 167 ? -22.902 -13.692 3.320 1.00 45.22 167 ALA A CA 1
ATOM 1298 C C . ALA A 1 167 ? -23.315 -13.822 4.791 1.00 45.22 167 ALA A C 1
ATOM 1300 O O . ALA A 1 167 ? -23.344 -12.826 5.524 1.00 45.22 167 ALA A O 1
ATOM 1301 N N . PRO A 1 168 ? -23.600 -15.043 5.284 1.00 39.44 168 PRO A N 1
ATOM 1302 C CA . PRO A 1 168 ? -23.818 -15.223 6.701 1.00 39.44 168 PRO A CA 1
ATOM 1303 C C . PRO A 1 168 ? -22.535 -14.774 7.396 1.00 39.44 168 PRO A C 1
ATOM 1305 O O . PRO A 1 168 ? -21.439 -15.155 6.969 1.00 39.44 168 PRO A O 1
ATOM 1308 N N . GLN A 1 169 ? -22.682 -13.984 8.460 1.00 46.09 169 GLN A N 1
ATOM 1309 C CA . GLN A 1 169 ? -21.649 -13.556 9.409 1.00 46.09 169 GLN A CA 1
ATOM 1310 C C . GLN A 1 169 ? -20.999 -14.774 10.101 1.00 46.09 169 GLN A C 1
ATOM 1312 O O . GLN A 1 169 ? -21.034 -14.954 11.314 1.00 46.09 169 GLN A O 1
ATOM 1317 N N . THR A 1 170 ? -20.407 -15.665 9.312 1.00 46.03 170 THR A N 1
ATOM 1318 C CA . THR A 1 170 ? -19.767 -16.913 9.731 1.00 46.03 170 THR A CA 1
ATOM 1319 C C . THR A 1 170 ? -18.285 -16.692 10.005 1.00 46.03 170 THR A C 1
ATOM 1321 O O . THR A 1 170 ? -17.575 -17.641 10.335 1.00 46.03 170 THR A O 1
ATOM 1324 N N . ARG A 1 171 ? -17.802 -15.444 9.913 1.00 55.78 171 ARG A N 1
ATOM 1325 C CA . ARG A 1 171 ? -16.403 -15.083 10.173 1.00 55.78 171 ARG A CA 1
ATOM 1326 C C . ARG A 1 171 ? -16.015 -15.156 11.661 1.00 55.78 171 ARG A C 1
ATOM 1328 O O . ARG A 1 171 ? -14.839 -15.047 11.971 1.00 55.78 171 ARG A O 1
ATOM 1335 N N . PHE A 1 172 ? -16.956 -15.476 12.559 1.00 55.53 172 PHE A N 1
ATOM 1336 C CA . PHE A 1 172 ? -16.674 -15.771 13.975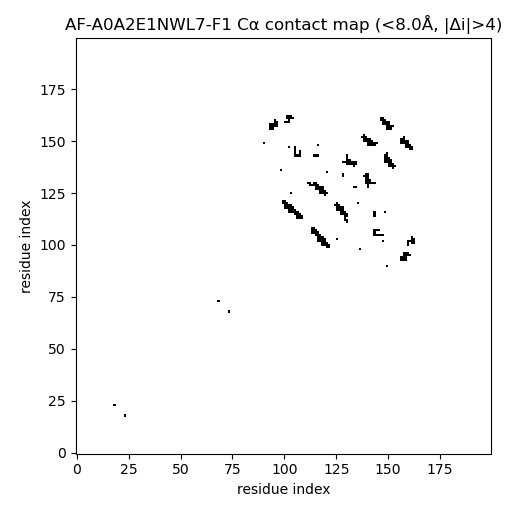 1.00 55.53 172 PHE A CA 1
ATOM 1337 C C . PHE A 1 172 ? -17.250 -17.103 14.493 1.00 55.53 172 PHE A C 1
ATOM 1339 O O . PHE A 1 172 ? -17.206 -17.361 15.693 1.00 55.53 172 PHE A O 1
ATOM 1346 N N . ALA A 1 173 ? -17.763 -17.980 13.619 1.00 51.91 173 ALA A N 1
ATOM 1347 C CA . ALA A 1 173 ? -18.394 -19.242 14.041 1.00 51.91 173 ALA A CA 1
ATOM 1348 C C . ALA A 1 173 ? -17.858 -20.499 13.334 1.00 51.91 173 ALA A C 1
ATOM 1350 O O . ALA A 1 173 ? -18.404 -21.588 13.516 1.00 51.91 173 ALA A O 1
ATOM 1351 N N . LYS A 1 174 ? -16.778 -20.386 12.551 1.00 48.31 174 LYS A N 1
ATOM 1352 C CA . LYS A 1 174 ? -16.151 -21.524 11.865 1.00 48.31 174 LYS A CA 1
ATOM 1353 C C . LYS A 1 174 ? -14.840 -21.955 12.526 1.00 48.31 174 LYS A C 1
ATOM 1355 O O . LYS A 1 174 ? -13.829 -22.043 11.848 1.00 48.31 174 LYS A O 1
ATOM 1360 N N . ASP A 1 175 ? -14.860 -22.224 13.834 1.00 50.56 175 ASP A N 1
ATOM 1361 C CA . ASP A 1 175 ? -13.745 -22.944 14.475 1.00 50.56 175 ASP A CA 1
ATOM 1362 C C . ASP A 1 175 ? -14.086 -23.631 15.815 1.00 50.56 175 ASP A C 1
ATOM 1364 O O . ASP A 1 175 ? -13.317 -23.529 16.760 1.00 50.56 175 ASP A O 1
ATOM 1368 N N . LYS A 1 176 ? -15.241 -24.313 15.955 1.00 48.44 176 LYS A N 1
ATOM 1369 C CA . LYS A 1 176 ? -15.442 -25.298 17.060 1.00 48.44 176 LYS A CA 1
ATOM 1370 C C . LYS A 1 176 ? -16.326 -26.511 16.743 1.00 48.44 176 LYS A C 1
ATOM 1372 O O . LYS A 1 176 ? -16.343 -27.449 17.530 1.00 48.44 176 LYS A O 1
ATOM 1377 N N . SER A 1 177 ? -17.052 -26.549 15.623 1.00 54.78 177 SER A N 1
ATOM 1378 C CA . SER A 1 177 ? -18.013 -27.637 15.349 1.00 54.78 177 SER A CA 1
ATOM 1379 C C . SER A 1 177 ? -17.515 -28.721 14.389 1.00 54.78 177 SER A C 1
ATOM 1381 O O . SER A 1 177 ? -18.235 -29.685 14.141 1.00 54.78 177 SER A O 1
ATOM 1383 N N . GLN A 1 178 ? -16.290 -28.612 13.868 1.00 53.56 178 GLN A N 1
ATOM 1384 C CA . GLN A 1 178 ? -15.783 -29.535 12.851 1.00 53.56 178 GLN A CA 1
ATOM 1385 C C . GLN A 1 178 ? -14.398 -30.084 13.193 1.00 53.56 178 GLN A C 1
ATOM 1387 O O . GLN A 1 178 ? -13.513 -30.058 12.354 1.00 53.56 178 GLN A O 1
ATOM 1392 N N . LEU A 1 179 ? -14.211 -30.604 14.410 1.00 56.44 179 LEU A N 1
ATOM 1393 C CA . LEU A 1 179 ? -13.291 -31.729 14.630 1.00 56.44 179 LEU A CA 1
ATOM 1394 C C . LEU A 1 179 ? -13.475 -32.413 15.995 1.00 56.44 179 LEU A C 1
ATOM 1396 O O . LEU A 1 179 ? -12.498 -32.785 16.637 1.00 56.44 179 LEU A O 1
ATOM 1400 N N . ASP A 1 180 ? -14.708 -32.645 16.456 1.00 62.78 180 ASP A N 1
ATOM 1401 C CA . ASP A 1 180 ? -14.877 -33.590 17.567 1.00 62.78 180 ASP A CA 1
ATOM 1402 C C . ASP A 1 180 ? -14.842 -35.026 17.022 1.00 62.78 180 ASP A C 1
ATOM 1404 O O . ASP A 1 180 ? -15.875 -35.675 16.822 1.00 62.78 180 ASP A O 1
ATOM 1408 N N . GLY A 1 181 ? -13.630 -35.514 16.727 1.00 64.44 181 GLY A N 1
ATOM 1409 C CA . GLY A 1 181 ? -13.377 -36.885 16.261 1.00 64.44 181 GLY A CA 1
ATOM 1410 C C . GLY A 1 181 ? -13.957 -37.951 17.200 1.00 64.44 181 GLY A C 1
ATOM 1411 O O . GLY A 1 181 ? -14.314 -39.047 16.763 1.00 64.44 181 GLY A O 1
ATOM 1412 N N . THR A 1 182 ? -14.171 -37.599 18.469 1.00 72.94 182 THR A N 1
ATOM 1413 C CA . THR A 1 182 ? -14.829 -38.434 19.478 1.00 72.94 182 THR A CA 1
ATOM 1414 C C . THR A 1 182 ? -16.276 -38.761 19.108 1.00 72.94 182 THR A C 1
ATOM 1416 O O . THR A 1 182 ? -16.741 -39.876 19.354 1.00 72.94 182 THR A O 1
ATOM 1419 N N . SER A 1 183 ? -16.999 -37.824 18.486 1.00 74.75 183 SER A N 1
ATOM 1420 C CA . SER A 1 183 ? -18.412 -37.997 18.123 1.00 74.75 183 SER A CA 1
ATOM 1421 C C . SER A 1 183 ? -18.605 -38.978 16.958 1.00 74.75 183 SER A C 1
ATOM 1423 O O . SER A 1 183 ? -19.537 -39.788 16.973 1.00 74.75 183 SER A O 1
ATOM 1425 N N . ILE A 1 184 ? -17.682 -38.974 15.989 1.00 77.44 184 ILE A N 1
ATOM 1426 C CA . ILE A 1 184 ? -17.695 -39.905 14.853 1.00 77.44 184 ILE A CA 1
ATOM 1427 C C . ILE A 1 184 ? -17.365 -41.321 15.326 1.00 77.44 184 ILE A C 1
ATOM 1429 O O . ILE A 1 184 ? -18.064 -42.269 14.962 1.00 77.44 184 ILE A O 1
ATOM 1433 N N . ILE A 1 185 ? -16.363 -41.462 16.199 1.00 82.31 185 ILE A N 1
ATOM 1434 C CA . ILE A 1 185 ? -15.987 -42.760 16.770 1.00 82.31 185 ILE A CA 1
ATOM 1435 C C . ILE A 1 185 ? -17.134 -43.329 17.616 1.00 82.31 185 ILE A C 1
ATOM 1437 O O . ILE A 1 185 ? -17.511 -44.485 17.426 1.00 82.31 185 ILE A O 1
ATOM 1441 N N . ARG A 1 186 ? -17.757 -42.523 18.490 1.00 85.81 186 ARG A N 1
ATOM 1442 C CA . ARG A 1 186 ? -18.909 -42.965 19.301 1.00 85.81 186 ARG A CA 1
ATOM 1443 C C . ARG A 1 186 ? -20.084 -43.423 18.442 1.00 85.81 186 ARG A C 1
ATOM 1445 O O . ARG A 1 186 ? -20.637 -44.490 18.698 1.00 85.81 186 ARG A O 1
ATOM 1452 N N . ARG A 1 187 ? -20.432 -42.668 17.393 1.00 88.56 187 ARG A N 1
ATOM 1453 C CA . ARG A 1 187 ? -21.504 -43.054 16.460 1.00 88.56 187 ARG A CA 1
ATOM 1454 C C . ARG A 1 187 ? -21.190 -44.384 15.775 1.00 88.56 187 ARG A C 1
ATOM 1456 O O . ARG A 1 187 ? -22.070 -45.233 15.657 1.00 88.56 187 ARG A O 1
ATOM 1463 N N . ARG A 1 188 ? -19.933 -44.586 15.367 1.00 85.75 188 ARG A N 1
ATOM 1464 C CA . ARG A 1 188 ? -19.513 -45.828 14.714 1.00 85.75 188 ARG A CA 1
ATOM 1465 C C . ARG A 1 188 ? -19.550 -47.027 15.661 1.00 85.75 188 ARG A C 1
ATOM 1467 O O . ARG A 1 188 ? -19.971 -48.100 15.243 1.00 85.75 188 ARG A O 1
ATOM 1474 N N . ILE A 1 189 ? -19.155 -46.851 16.920 1.00 88.81 189 ILE A N 1
ATOM 1475 C CA . ILE A 1 189 ? -19.215 -47.913 17.935 1.00 88.81 189 ILE A CA 1
ATOM 1476 C C . ILE A 1 189 ? -20.669 -48.332 18.203 1.00 88.81 189 ILE A C 1
ATOM 1478 O O . ILE A 1 189 ? -20.955 -49.528 18.242 1.00 88.81 189 ILE A O 1
ATOM 1482 N N . GLU A 1 190 ? -21.599 -47.382 18.310 1.00 92.06 190 GLU A N 1
ATOM 1483 C CA . GLU A 1 190 ? -23.023 -47.689 18.515 1.00 92.06 190 GLU A CA 1
ATOM 1484 C C . GLU A 1 190 ? -23.657 -48.401 17.310 1.00 92.06 190 GLU A C 1
ATOM 1486 O O . GLU A 1 190 ? -24.415 -49.359 17.477 1.00 92.06 190 GLU A O 1
ATOM 1491 N N . GLU A 1 191 ? -23.299 -48.014 16.081 1.00 91.62 191 GLU A N 1
ATOM 1492 C CA . GLU A 1 191 ? -23.736 -48.744 14.883 1.00 91.62 191 GLU A CA 1
ATOM 1493 C C . GLU A 1 191 ? -23.254 -50.198 14.877 1.00 91.62 191 GLU A C 1
ATOM 1495 O O . GLU A 1 191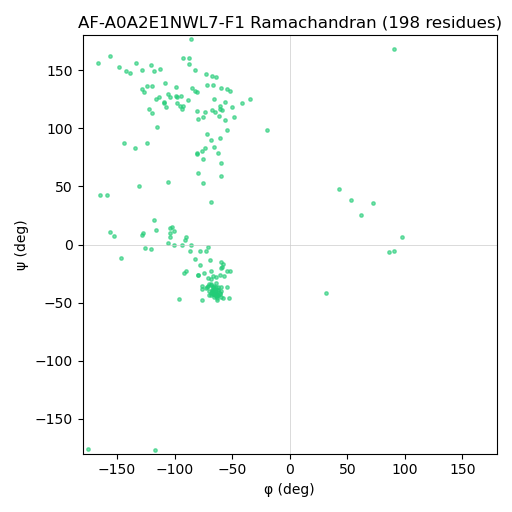 ? -24.012 -51.104 14.520 1.00 91.62 191 GLU A O 1
ATOM 1500 N N . LEU A 1 192 ? -21.997 -50.431 15.264 1.00 89.50 192 LEU A N 1
ATOM 1501 C CA . LEU A 1 192 ? -21.427 -51.777 15.310 1.00 89.50 192 LEU A CA 1
ATOM 1502 C C . LEU A 1 192 ? -22.094 -52.622 16.395 1.00 89.50 192 LEU A C 1
ATOM 1504 O O . LEU A 1 192 ? -22.432 -53.780 16.145 1.00 89.50 192 LEU A O 1
ATOM 1508 N N . LYS A 1 193 ? -22.368 -52.026 17.558 1.00 87.69 193 LYS A N 1
ATOM 1509 C CA . LYS A 1 193 ? -23.074 -52.690 18.655 1.00 87.69 193 LYS A CA 1
ATOM 1510 C C . LYS A 1 193 ? -24.495 -53.088 18.246 1.00 87.69 193 LYS A C 1
ATOM 1512 O O . LYS A 1 193 ? -24.904 -54.223 18.477 1.00 87.69 193 LYS A O 1
ATOM 1517 N N . LYS A 1 194 ? -25.219 -52.203 17.552 1.00 91.06 194 LYS A N 1
ATOM 1518 C CA . LYS A 1 194 ? -26.569 -52.492 17.040 1.00 91.06 194 LYS A CA 1
ATOM 1519 C C . LYS A 1 194 ? -26.569 -53.600 15.981 1.00 91.06 194 LYS A C 1
ATOM 1521 O O . LYS A 1 194 ? -27.463 -54.440 15.983 1.00 91.06 194 LYS A O 1
ATOM 1526 N N . LYS A 1 195 ? -25.559 -53.635 15.103 1.00 85.31 195 LYS A N 1
ATOM 1527 C CA . LYS A 1 195 ? -25.411 -54.701 14.097 1.00 85.31 195 LYS A CA 1
ATOM 1528 C C . LYS A 1 195 ? -25.068 -56.060 14.706 1.00 85.31 195 LYS A C 1
ATOM 1530 O O . LYS A 1 195 ? -25.519 -57.066 14.175 1.00 85.31 195 LYS A O 1
ATOM 1535 N N . GLN A 1 196 ? -24.304 -56.102 15.798 1.00 79.25 196 GLN A N 1
ATOM 1536 C CA . GLN A 1 196 ? -23.987 -57.365 16.473 1.00 79.25 196 GLN A CA 1
ATOM 1537 C C . GLN A 1 196 ? -25.181 -57.947 17.232 1.00 79.25 196 GLN A C 1
ATOM 1539 O O . GLN A 1 196 ? -25.377 -59.155 17.195 1.00 79.25 196 GLN A O 1
ATOM 1544 N N . VAL A 1 197 ? -26.004 -57.103 17.860 1.00 81.06 197 VAL A N 1
ATOM 1545 C CA . VAL A 1 197 ? -27.222 -57.552 18.562 1.00 81.06 197 VAL A CA 1
ATOM 1546 C C . VAL A 1 197 ? -28.307 -58.019 17.585 1.00 81.06 197 VAL A C 1
ATOM 1548 O O . VAL A 1 197 ? -29.086 -58.895 17.921 1.00 81.06 197 VAL A O 1
ATOM 1551 N N . ALA A 1 198 ? -28.349 -57.475 16.366 1.00 79.88 198 ALA A N 1
ATOM 1552 C CA . ALA A 1 198 ? -29.302 -57.896 15.336 1.00 79.88 198 ALA A CA 1
ATOM 1553 C C . ALA A 1 198 ? -28.927 -59.214 14.622 1.00 79.88 198 ALA A C 1
ATOM 1555 O O . ALA A 1 198 ? -29.691 -59.671 13.777 1.00 79.88 198 ALA A O 1
ATOM 1556 N N . ASN A 1 199 ? -27.751 -59.783 14.908 1.00 70.12 199 ASN A N 1
ATOM 1557 C CA . ASN A 1 199 ? -27.227 -60.990 14.257 1.00 70.12 199 ASN A CA 1
ATOM 1558 C C . ASN A 1 199 ? -27.033 -62.164 15.242 1.00 70.12 199 ASN A C 1
ATOM 1560 O O . ASN A 1 199 ? -26.227 -63.058 14.981 1.00 70.12 199 ASN A O 1
ATOM 1564 N N . GLN A 1 200 ? -27.735 -62.122 16.378 1.00 57.34 200 GLN A N 1
ATOM 1565 C CA . GLN A 1 200 ? -27.945 -63.223 17.326 1.00 57.34 200 GLN A CA 1
ATOM 1566 C C . GLN A 1 200 ? -29.439 -63.531 17.382 1.00 57.34 200 GLN A C 1
ATOM 1568 O O . GLN A 1 200 ? -29.771 -64.726 17.526 1.00 57.34 200 GLN A O 1
#

Secondary structure (DSSP, 8-state):
--THHHHHHHHGGG-------HHHHHHHHHHHHHHHHHHHHHHHHHHHHH--------------SSSSS-HHHHHTT-TT--TTSPP---GGGPPBP-SS-EEEEEE--SSGGG-EEEEE-TT--EEEEETTPEETTTEEEEEE-SSEEEEEETTEEEEEEB--TT--SGGGTSSSSS--HHHHHHHHHHHHHHHHHTT-

pLDDT: mean 76.62, std 14.8, range [39.44, 94.88]

Radius of gyration: 50.61 Å; Cα contacts (8 Å, |Δi|>4): 162; chains: 1; bounding box: 139×78×88 Å

Solvent-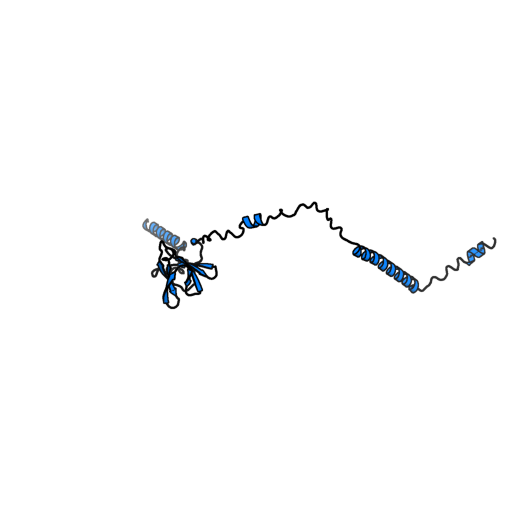accessible surface area (backbone atoms only — not comparable to full-atom values): 12593 Å² total; per-residue (Å²): 140,71,67,63,67,59,55,58,65,61,55,69,64,68,81,65,71,76,75,89,45,68,63,60,61,50,49,51,51,52,52,53,50,51,50,52,50,51,55,54,52,48,54,54,54,53,50,60,74,66,58,67,78,79,70,83,70,65,79,74,71,81,70,70,86,78,62,90,74,45,65,68,65,56,64,75,57,41,89,86,56,62,89,86,54,79,79,81,72,66,73,89,77,46,50,72,56,87,66,73,60,46,40,77,44,74,40,85,44,98,50,71,89,67,20,28,36,30,39,25,42,83,85,70,51,74,46,80,43,45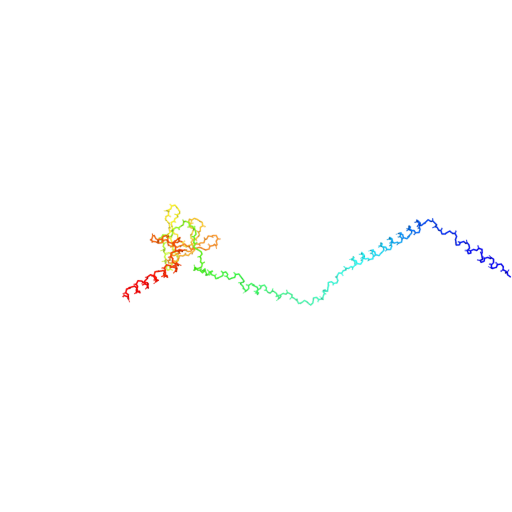,65,73,36,77,45,91,89,76,27,30,34,66,44,74,53,97,64,36,32,36,33,34,47,94,86,44,64,27,31,47,54,55,67,60,93,80,59,73,87,50,92,84,67,81,83,78,85,85,74,64,64,66,60,58,52,52,53,52,50,52,54,50,51,54,55,54,66,74,74,113

Nearest PDB structures (foldseek):
  3oss-assembly1_C  TM=9.148E-01  e=1.750E-04  Escherichia coli ETEC H10407
  6hcg-assembly1_e  TM=8.389E-01  e=4.523E-04  Klebsiella pneumoniae
  2lnv-assembly1_A  TM=6.775E-01  e=1.573E-03  Dickeya dadantii 3937
  7oio-assembly1_A  TM=4.825E-01  e=7.273E-04  Legionella pneumophila

Sequence (200 aa):
MSMKVLMLKQLLKLIGTASRQPVFVAASALIFASFSLTLWAGILLLSAMAYTPEINREPERQQTINSIVSTEAINGRHFFGQADEEPQVIIEALPETKLNLTLAGLFTSPNQKDTGAIIIDERKQSQYFSIGQELPGGVTLQSVHKDRVVINRNGIYETLFIEDIDAPQTRFAKDKSQLDGTSIIRRRIEELKKKQVANQ